Protein AF-0000000075253880 (afdb_homodimer)

Sequence (308 aa):
MSFLSSPSTNHMITNLTKRTNEFQSKIDNILNKISTESLPFQKKSFICCVNCFDTYNTDFETIGKCVNNCQKGTEHFVQVVQNEMQNLQNNLQSCQQSCFYKYSPNYAKSNASIDGPTIEKEMEGCVVKCFDKHEPMLPEISDRLHKTLKEEMKMSFLSSPSTNHMITNLTKRTNEFQSKIDNILNKISTESLPFQKKSFICCVNCFDTYNTDFETIGKCVNNCQKGTEHFVQVVQNEMQNLQNNLQSCQQSCFYKYSPNYAKSNASIDGPTIEKEMEGCVVKCFDKHEPMLPEISDRLHKTLKEEMK

Solvent-accessible surface area (backbone atoms only — not comparable to full-atom values): 16718 Å² total; per-residue (Å²): 127,79,83,64,80,78,73,82,73,82,85,70,57,66,65,45,54,49,52,51,49,52,53,48,48,53,52,49,52,48,50,51,52,52,49,49,69,41,45,64,53,51,40,51,28,32,51,46,33,40,50,27,50,73,72,48,75,71,41,54,69,60,29,51,53,46,33,50,61,35,42,45,52,60,52,49,50,51,49,51,54,51,50,53,51,50,49,52,49,50,54,49,48,53,47,40,48,53,34,46,64,69,43,41,68,54,44,68,60,16,73,76,42,96,50,37,69,58,51,51,51,51,37,43,52,46,42,48,48,43,53,63,68,50,50,72,50,50,62,54,51,48,51,52,52,52,50,51,53,55,62,61,68,107,127,79,82,64,80,76,73,81,73,81,85,68,57,67,67,45,53,50,50,51,49,52,54,49,50,53,52,49,50,47,51,50,51,53,49,48,70,39,45,63,52,51,40,50,28,33,51,48,34,38,48,27,50,72,71,48,75,70,41,55,67,59,29,50,54,46,32,50,62,34,42,45,52,60,53,50,50,52,48,51,54,51,49,54,51,49,51,53,48,50,53,48,48,53,48,41,47,53,34,45,63,69,42,40,70,53,42,70,60,17,72,74,42,96,50,35,69,58,51,52,50,52,38,44,53,46,42,47,49,41,51,63,69,50,49,70,49,50,63,54,50,50,49,51,52,52,50,51,52,55,63,60,67,106

pLDDT: mean 86.53, std 16.4, range [31.45, 97.88]

InterPro domains:
  IPR008560 Protein of unknown function DUF842, eukaryotic [PF05811] (20-147)
  IPR008560 Protein of unknown function DUF842, eukaryotic [PTHR21096] (18-151)

Nearest PDB structures (foldseek):
  5j0l-assembly1_B  TM=3.225E-01  e=2.812E+00  synthetic construct
  3ljb-assembly1_A  TM=2.107E-01  e=2.410E+00  Homo sapiens
  5j0l-assembly1_B  TM=3.228E-01  e=3.063E+00  synthetic construct
  3ljb-assembly1_A  TM=2.107E-01  e=2.492E+00  Homo sapiens

Foldseek 3Di:
DQLDPDDPDPVDDPVLVVLSVVLVVLLVVLVVVLVVVLVVVVVQLVVQLVVLCVVPVPDVVSSVVSNCVSCVLVVVLVVLLVVLVVVLSVQLVVQLVVLCVVLVVVCVVCVVPPCNVVSSVSSSVSSSVSSVVCSVCSVVSSVVSVVSSVVSSD/DQLDPDDPDPVADPVLVVLSVVLVVLLVVLVVVLVVVLVVVVVQLVVQLVVLCVVPVPDPVSSVVSNCVSCVLVVVLVVLLVVLVVVLSVQLVVQLVVLCVVLVVVCVVCVVPPCNVVSSVSSSVSSSVSSVVCSVCSVVSSVVSVVSSVVSSD

Structure (mmCIF, N/CA/C/O backbone):
data_AF-0000000075253880-model_v1
#
loop_
_entity.id
_entity.type
_entity.pdbx_description
1 polymer 'Uncharacterized protein'
#
loop_
_atom_site.group_PDB
_atom_site.id
_atom_site.type_symbol
_atom_site.label_atom_id
_atom_site.label_alt_id
_atom_site.label_comp_id
_atom_site.label_asym_id
_atom_site.label_entity_id
_atom_site.label_seq_id
_atom_site.pdbx_PDB_ins_code
_atom_site.Cartn_x
_atom_site.Cartn_y
_atom_site.Cartn_z
_atom_site.occupancy
_atom_site.B_iso_or_equiv
_atom_site.auth_seq_id
_atom_site.auth_comp_id
_atom_site.auth_asym_id
_atom_site.auth_atom_id
_atom_site.pdbx_PDB_model_num
ATOM 1 N N . MET A 1 1 ? -3.092 -18.891 -2.119 1 32.22 1 MET A N 1
ATOM 2 C CA . MET A 1 1 ? -4.527 -18.625 -2.125 1 32.22 1 MET A CA 1
ATOM 3 C C . MET A 1 1 ? -5.305 -19.844 -2.625 1 32.22 1 MET A C 1
ATOM 5 O O . MET A 1 1 ? -4.984 -20.406 -3.676 1 32.22 1 MET A O 1
ATOM 9 N N . SER A 1 2 ? -5.727 -20.453 -1.675 1 44.62 2 SER A N 1
ATOM 10 C CA . SER A 1 2 ? -6.465 -21.672 -2.012 1 44.62 2 SER A CA 1
ATOM 11 C C . SER A 1 2 ? -7.652 -21.359 -2.918 1 44.62 2 SER A C 1
ATOM 13 O O . SER A 1 2 ? -8.422 -20.438 -2.643 1 44.62 2 SER A O 1
ATOM 15 N N . PHE A 1 3 ? -7.504 -21.781 -4.207 1 44.66 3 PHE A N 1
ATOM 16 C CA . PHE A 1 3 ? -8.531 -21.609 -5.219 1 44.66 3 PHE A CA 1
ATOM 17 C C . PHE A 1 3 ? -9.812 -22.344 -4.832 1 44.66 3 PHE A C 1
ATOM 19 O O . PHE A 1 3 ? -10.828 -22.234 -5.52 1 44.66 3 PHE A O 1
ATOM 26 N N . LEU A 1 4 ? -9.719 -23.312 -4.023 1 50.22 4 LEU A N 1
ATOM 27 C CA . LEU A 1 4 ? -10.945 -24.047 -3.727 1 50.22 4 LEU A CA 1
ATOM 28 C C . LEU A 1 4 ? -11.672 -23.422 -2.539 1 50.22 4 LEU A C 1
ATOM 30 O O . LEU A 1 4 ? -11.055 -23.125 -1.514 1 50.22 4 LEU A O 1
ATOM 34 N N . SER A 1 5 ? -12.688 -22.656 -2.723 1 43.66 5 SER A N 1
ATOM 35 C CA . SER A 1 5 ? -13.594 -22.453 -1.597 1 43.66 5 SER A CA 1
ATOM 36 C C . SER A 1 5 ? -14.047 -23.797 -1.02 1 43.66 5 SER A C 1
ATOM 38 O O . SER A 1 5 ? -14.602 -24.625 -1.739 1 43.66 5 SER A O 1
ATOM 40 N N . SER A 1 6 ? -13.43 -24.25 0.106 1 40.47 6 SER A N 1
ATOM 41 C CA . SER A 1 6 ? -13.609 -25.594 0.639 1 40.47 6 SER A CA 1
ATOM 42 C C . SER A 1 6 ? -15.055 -25.844 1.061 1 40.47 6 SER A C 1
ATOM 44 O O . SER A 1 6 ? -15.539 -25.219 2.01 1 40.47 6 SER A O 1
ATOM 46 N N . PRO A 1 7 ? -16.09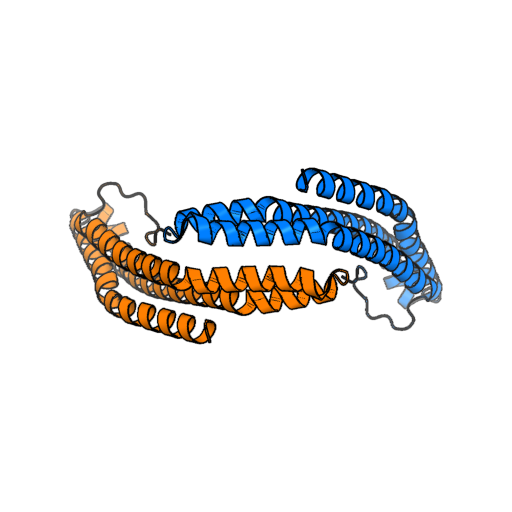4 -26.188 0.323 1 37.47 7 PRO A N 1
ATOM 47 C CA . PRO A 1 7 ? -17.281 -26.734 0.997 1 37.47 7 PRO A CA 1
ATOM 48 C C . PRO A 1 7 ? -16.938 -27.875 1.961 1 37.47 7 PRO A C 1
ATOM 50 O O . PRO A 1 7 ? -15.875 -28.484 1.84 1 37.47 7 PRO A O 1
ATOM 53 N N . SER A 1 8 ? -17.75 -28.078 3.201 1 37.19 8 SER A N 1
ATOM 54 C CA . SER A 1 8 ? -17.688 -28.969 4.352 1 37.19 8 SER A CA 1
ATOM 55 C C . SER A 1 8 ? -17.547 -30.422 3.916 1 37.19 8 SER A C 1
ATOM 57 O O . SER A 1 8 ? -17.594 -31.328 4.746 1 37.19 8 SER A O 1
ATOM 59 N N . THR A 1 9 ? -18.203 -30.938 2.824 1 41.66 9 THR A N 1
ATOM 60 C CA . THR A 1 9 ? -18.453 -32.375 2.828 1 41.66 9 THR A CA 1
ATOM 61 C C . THR A 1 9 ? -17.141 -33.156 2.895 1 41.66 9 THR A C 1
ATOM 63 O O . THR A 1 9 ? -16.203 -32.844 2.156 1 41.66 9 THR A O 1
ATOM 66 N N . ASN A 1 10 ? -16.812 -33.938 4.059 1 41.25 10 ASN A N 1
ATOM 67 C CA . ASN A 1 10 ? -15.812 -34.844 4.59 1 41.25 10 ASN A CA 1
ATOM 68 C C . ASN A 1 10 ? -15.227 -35.75 3.498 1 41.25 10 ASN A C 1
ATOM 70 O O . ASN A 1 10 ? -14.055 -36.094 3.547 1 41.25 10 ASN A O 1
ATOM 74 N N . HIS A 1 11 ? -16.172 -36.625 2.83 1 43.91 11 HIS A N 1
ATOM 75 C CA . HIS A 1 11 ? -15.656 -37.688 1.983 1 43.91 11 HIS A CA 1
ATOM 76 C C . HIS A 1 11 ? -14.898 -37.125 0.785 1 43.91 11 HIS A C 1
ATOM 78 O O . HIS A 1 11 ? -14.938 -37.719 -0.304 1 43.91 11 HIS A O 1
ATOM 84 N N . MET A 1 12 ? -14.641 -35.906 0.498 1 47.19 12 MET A N 1
ATOM 85 C CA . MET A 1 12 ? -14.211 -35.281 -0.744 1 47.19 12 MET A CA 1
ATOM 86 C C . MET A 1 12 ? -13.008 -36 -1.336 1 47.19 12 MET A C 1
ATOM 88 O O . MET A 1 12 ? -12.117 -36.438 -0.604 1 47.19 12 MET A O 1
ATOM 92 N N . ILE A 1 13 ? -13.07 -36.344 -2.791 1 56.12 13 ILE A N 1
ATOM 93 C CA . ILE A 1 13 ? -12.602 -37.156 -3.895 1 56.12 13 ILE A CA 1
ATOM 94 C C . ILE A 1 13 ? -11.125 -36.875 -4.164 1 56.12 13 ILE A C 1
ATOM 96 O O . ILE A 1 13 ? -10.727 -35.719 -4.348 1 56.12 13 ILE A O 1
ATOM 100 N N . THR A 1 14 ? -10.203 -37.906 -3.797 1 69.62 14 THR A N 1
ATOM 101 C CA . THR A 1 14 ? -8.766 -38.031 -3.971 1 69.62 14 THR A CA 1
ATOM 102 C C . THR A 1 14 ? -8.32 -37.5 -5.324 1 69.62 14 THR A C 1
ATOM 104 O O . THR A 1 14 ? -7.332 -36.75 -5.41 1 69.62 14 THR A O 1
ATOM 107 N N . ASN A 1 15 ? -9.195 -37.812 -6.34 1 80.25 15 ASN A N 1
ATOM 108 C CA . ASN A 1 15 ? -8.773 -37.375 -7.672 1 80.25 15 ASN A CA 1
ATOM 109 C C . ASN A 1 15 ? -8.828 -35.844 -7.812 1 80.25 15 ASN A C 1
ATOM 111 O O . ASN A 1 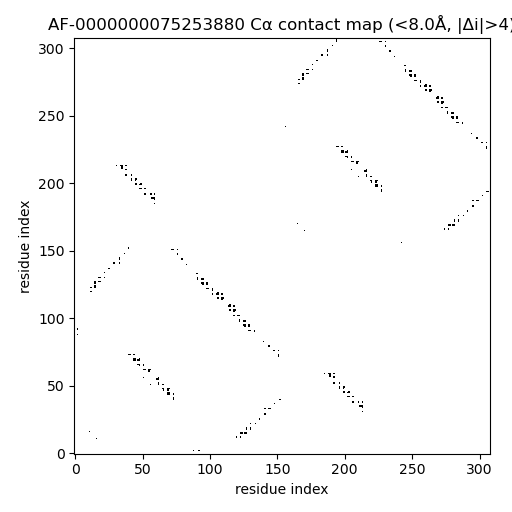15 ? -7.93 -35.25 -8.406 1 80.25 15 ASN A O 1
ATOM 115 N N . LEU A 1 16 ? -9.898 -35.281 -7.219 1 86.75 16 LEU A N 1
ATOM 116 C CA . LEU A 1 16 ? -10.047 -33.812 -7.285 1 86.75 16 LEU A CA 1
ATOM 117 C C . LEU A 1 16 ? -8.953 -33.125 -6.484 1 86.75 16 LEU A C 1
ATOM 119 O O . LEU A 1 16 ? -8.344 -32.156 -6.965 1 86.75 16 LEU A O 1
ATOM 123 N N . THR A 1 17 ? -8.703 -33.656 -5.328 1 88.38 17 THR A N 1
ATOM 124 C CA . THR A 1 17 ? -7.668 -33.062 -4.473 1 88.38 17 THR A CA 1
ATOM 125 C C . THR A 1 17 ? -6.301 -33.156 -5.141 1 88.38 17 THR A C 1
ATOM 127 O O . THR A 1 17 ? -5.52 -32.219 -5.109 1 88.38 17 THR A O 1
ATOM 130 N N . LYS A 1 18 ? -6.121 -34.344 -5.727 1 90.94 18 LYS A N 1
ATOM 131 C CA . LYS A 1 18 ? -4.852 -34.531 -6.414 1 90.94 18 LYS A CA 1
ATOM 132 C C . LYS A 1 18 ? -4.695 -33.562 -7.582 1 90.94 18 LYS A C 1
ATOM 134 O O . LYS A 1 18 ? -3.641 -32.938 -7.742 1 90.94 18 LYS A O 1
ATOM 139 N N . ARG A 1 19 ? -5.73 -33.406 -8.406 1 91.81 19 ARG A N 1
ATOM 140 C CA . ARG A 1 19 ? -5.668 -32.531 -9.578 1 91.81 19 ARG A CA 1
ATOM 141 C C . ARG A 1 19 ? -5.535 -31.062 -9.164 1 91.81 19 ARG A C 1
ATOM 143 O O . ARG A 1 19 ? -4.797 -30.297 -9.789 1 91.81 19 ARG A O 1
ATOM 150 N N . THR A 1 20 ? -6.211 -30.688 -8.117 1 92.06 20 THR A N 1
ATOM 151 C CA . THR A 1 20 ? -6.125 -29.328 -7.586 1 92.06 20 THR A CA 1
ATOM 152 C C . THR A 1 20 ? -4.703 -29.031 -7.117 1 92.06 20 THR A C 1
ATOM 154 O O . THR A 1 20 ? -4.164 -27.953 -7.41 1 92.06 20 THR A O 1
ATOM 157 N N . ASN A 1 21 ? -4.137 -29.969 -6.445 1 94 21 ASN A N 1
ATOM 158 C CA . ASN A 1 21 ? -2.781 -29.781 -5.934 1 94 21 ASN A CA 1
ATOM 159 C C . ASN A 1 21 ? -1.763 -29.688 -7.066 1 94 21 ASN A C 1
ATOM 161 O O . ASN A 1 21 ? -0.821 -28.891 -6.996 1 94 21 ASN A O 1
ATOM 165 N N . GLU A 1 22 ? -1.991 -30.5 -8.125 1 94.56 22 GLU A N 1
ATOM 166 C CA . GLU A 1 22 ? -1.104 -30.453 -9.281 1 94.56 22 GLU A CA 1
ATOM 167 C C . GLU A 1 22 ? -1.18 -29.094 -9.977 1 94.56 22 GLU A C 1
ATOM 169 O O . GLU A 1 22 ? -0.153 -28.531 -10.359 1 94.56 22 GLU A O 1
ATOM 174 N N . PHE A 1 23 ? -2.309 -28.641 -10.141 1 96 23 PHE A N 1
ATOM 175 C CA . PHE A 1 23 ? -2.518 -27.328 -10.758 1 96 23 PHE A CA 1
ATOM 176 C C . PHE A 1 23 ? -1.887 -26.219 -9.922 1 96 23 PHE A C 1
ATOM 178 O O . PHE A 1 23 ? -1.157 -25.375 -10.453 1 96 23 PHE A O 1
ATOM 185 N N . GLN A 1 24 ? -2.131 -26.312 -8.648 1 94.75 24 GLN A N 1
ATOM 186 C CA . GLN A 1 24 ? -1.59 -25.312 -7.727 1 94.75 24 GLN A CA 1
ATOM 187 C C . GLN A 1 24 ? -0.064 -25.344 -7.723 1 94.75 24 GLN A C 1
ATOM 189 O O . GLN A 1 24 ? 0.579 -24.297 -7.637 1 94.75 24 GLN A O 1
ATOM 194 N N . SER A 1 25 ? 0.459 -26.516 -7.766 1 96.5 25 SER A N 1
ATOM 195 C CA . SER A 1 25 ? 1.912 -26.656 -7.766 1 96.5 25 SER A CA 1
ATOM 196 C C . SER A 1 25 ? 2.529 -26 -9 1 96.5 25 SER A C 1
ATOM 198 O O . SER A 1 25 ? 3.588 -25.391 -8.914 1 96.5 25 SER A O 1
ATOM 200 N N . LYS A 1 26 ? 1.877 -26.125 -10.109 1 97.25 26 LYS A N 1
ATOM 201 C CA . LYS A 1 26 ? 2.369 -25.5 -11.336 1 97.25 26 LYS A CA 1
ATOM 202 C C . LYS A 1 26 ? 2.348 -23.984 -11.227 1 97.25 26 LYS A C 1
ATOM 204 O O . LYS A 1 26 ? 3.293 -23.312 -11.641 1 97.25 26 LYS A O 1
ATOM 209 N N . ILE A 1 27 ? 1.289 -23.406 -10.656 1 96.88 27 ILE A N 1
ATOM 210 C CA . ILE A 1 27 ? 1.188 -21.969 -10.43 1 96.88 27 ILE A CA 1
ATOM 211 C C . ILE A 1 27 ? 2.309 -21.516 -9.5 1 96.88 27 ILE A C 1
ATOM 213 O O . ILE A 1 27 ? 2.979 -20.516 -9.773 1 96.88 27 ILE A O 1
ATOM 217 N N . ASP A 1 28 ? 2.469 -22.266 -8.43 1 94.94 28 ASP A N 1
ATOM 218 C CA . ASP A 1 28 ? 3.488 -21.922 -7.445 1 94.94 28 ASP A CA 1
ATOM 219 C C . ASP A 1 28 ? 4.879 -21.906 -8.07 1 94.94 28 ASP A C 1
ATOM 221 O O . ASP A 1 28 ? 5.707 -21.062 -7.75 1 94.94 28 ASP A O 1
ATOM 225 N N . ASN A 1 29 ? 5.098 -22.891 -8.906 1 95.75 29 ASN A N 1
ATOM 226 C CA . ASN A 1 29 ? 6.387 -22.953 -9.586 1 95.75 29 ASN A CA 1
ATOM 227 C C . ASN A 1 29 ? 6.613 -21.734 -10.477 1 95.75 29 ASN A C 1
ATOM 229 O O . ASN A 1 29 ? 7.715 -21.188 -10.508 1 95.75 29 ASN A O 1
ATOM 233 N N . ILE A 1 30 ? 5.594 -21.328 -11.172 1 96.12 30 ILE A N 1
ATOM 234 C CA . ILE A 1 30 ? 5.68 -20.141 -12.023 1 96.12 30 ILE A CA 1
ATOM 235 C C . ILE A 1 30 ? 5.977 -18.906 -11.172 1 96.12 30 ILE A C 1
ATOM 237 O O . ILE A 1 30 ? 6.887 -18.141 -11.477 1 96.12 30 ILE A O 1
ATOM 241 N N . LEU A 1 31 ? 5.27 -18.781 -10.125 1 94.81 31 LEU A N 1
ATOM 242 C CA . LEU A 1 31 ? 5.414 -17.609 -9.25 1 94.81 31 LEU A CA 1
ATOM 243 C C . LEU A 1 31 ? 6.785 -17.609 -8.578 1 94.81 31 LEU A C 1
ATOM 245 O O . LEU A 1 31 ? 7.406 -16.547 -8.445 1 94.81 31 LEU A O 1
ATOM 249 N N . ASN A 1 32 ? 7.223 -18.766 -8.164 1 93.5 32 ASN A N 1
ATOM 250 C CA . ASN A 1 32 ? 8.539 -18.875 -7.547 1 93.5 32 ASN A CA 1
ATOM 251 C C . ASN A 1 32 ? 9.648 -18.5 -8.523 1 93.5 32 ASN A C 1
ATOM 253 O O . ASN A 1 32 ? 10.578 -17.766 -8.172 1 93.5 32 ASN A O 1
ATOM 257 N N . LYS A 1 33 ? 9.586 -19 -9.688 1 94.56 33 LYS A N 1
ATOM 258 C CA . LYS A 1 33 ? 10.586 -18.688 -10.703 1 94.56 33 LYS A CA 1
ATOM 259 C C . LYS A 1 33 ? 10.602 -17.188 -11.031 1 94.56 33 LYS A C 1
ATOM 261 O O . LYS A 1 33 ? 11.664 -16.562 -11.016 1 94.56 33 LYS A O 1
ATOM 266 N N . ILE A 1 34 ? 9.438 -16.641 -11.266 1 94.81 34 ILE A N 1
ATOM 267 C CA . ILE A 1 34 ? 9.352 -15.234 -11.648 1 94.81 34 ILE A CA 1
ATOM 268 C C . ILE A 1 34 ? 9.805 -14.352 -10.492 1 94.81 34 ILE A C 1
ATOM 270 O O . ILE A 1 34 ? 10.477 -13.336 -10.695 1 94.81 34 ILE A O 1
ATOM 274 N N . SER A 1 35 ? 9.398 -14.68 -9.312 1 93.25 35 SER A N 1
ATOM 275 C CA . SER A 1 35 ? 9.797 -13.922 -8.133 1 93.25 35 SER A CA 1
ATOM 276 C C . SER A 1 35 ? 11.312 -13.93 -7.961 1 93.25 35 SER A C 1
ATOM 278 O O . SER A 1 35 ? 11.914 -12.891 -7.668 1 93.25 35 SER A O 1
ATOM 280 N N . THR A 1 36 ? 11.945 -15.07 -8.172 1 92.69 36 THR A N 1
ATOM 281 C CA . THR A 1 36 ? 13.391 -15.203 -8.062 1 92.69 36 THR A CA 1
ATOM 282 C C . THR A 1 36 ? 14.094 -14.367 -9.133 1 92.69 36 THR A C 1
ATOM 284 O O . THR A 1 36 ? 15.055 -13.656 -8.844 1 92.69 36 THR A O 1
ATOM 287 N N . GLU A 1 37 ? 13.555 -14.406 -10.281 1 93.06 37 GLU A N 1
ATOM 288 C CA . GLU A 1 37 ? 14.156 -13.672 -11.391 1 93.06 37 GLU A CA 1
ATOM 289 C C . GLU A 1 37 ? 13.977 -12.172 -11.219 1 93.06 37 GLU A C 1
ATOM 291 O O . GLU A 1 37 ? 14.711 -11.383 -11.82 1 93.06 37 GLU A O 1
ATOM 296 N N . SER A 1 38 ? 12.977 -11.773 -10.422 1 94.44 38 SER A N 1
ATOM 297 C CA . SER A 1 38 ? 12.68 -10.352 -10.242 1 94.44 38 SER A CA 1
ATOM 298 C C . SER A 1 38 ? 13.547 -9.75 -9.141 1 94.44 38 SER A C 1
ATOM 300 O O . SER A 1 38 ? 13.555 -8.531 -8.953 1 94.44 38 SER A O 1
ATOM 302 N N . LEU A 1 39 ? 14.312 -10.539 -8.391 1 93.75 39 LEU A N 1
ATOM 303 C CA . LEU A 1 39 ? 15.031 -10.094 -7.203 1 93.75 39 LEU A CA 1
ATOM 304 C C . LEU A 1 39 ? 16.047 -9.008 -7.555 1 93.75 39 LEU A C 1
ATOM 306 O O . LEU A 1 39 ? 16.109 -7.977 -6.891 1 93.75 39 LEU A O 1
ATOM 310 N N . PRO A 1 40 ? 16.812 -9.203 -8.656 1 92.31 40 PRO A N 1
ATOM 311 C CA . PRO A 1 40 ? 17.766 -8.156 -9.008 1 92.31 40 PRO A CA 1
ATOM 312 C C . PRO A 1 40 ? 17.094 -6.824 -9.328 1 92.31 40 PRO A C 1
ATOM 314 O O . PRO A 1 40 ? 17.625 -5.762 -8.992 1 92.31 40 PRO A O 1
ATOM 317 N N . PHE A 1 41 ? 16.031 -6.902 -10 1 94.94 41 PHE A N 1
ATOM 318 C CA . PHE A 1 41 ? 15.258 -5.711 -10.336 1 94.94 41 PHE A CA 1
ATOM 319 C C . PHE A 1 41 ? 14.758 -5.016 -9.07 1 94.94 41 PHE A C 1
ATOM 321 O O . PHE A 1 41 ? 14.836 -3.789 -8.961 1 94.94 41 PHE A O 1
ATOM 328 N N . GLN A 1 42 ? 14.227 -5.734 -8.109 1 94.94 42 GLN A N 1
ATOM 329 C CA . GLN A 1 42 ? 13.75 -5.195 -6.836 1 94.94 42 GLN A CA 1
ATOM 330 C C . GLN A 1 42 ? 14.891 -4.551 -6.051 1 94.94 42 GLN A C 1
ATOM 332 O O . GLN A 1 42 ? 14.734 -3.453 -5.512 1 94.94 42 GLN A O 1
ATOM 337 N N . LYS A 1 43 ? 16.031 -5.25 -6.027 1 95.25 43 LYS A N 1
ATOM 338 C CA . LYS A 1 43 ? 17.203 -4.695 -5.352 1 95.25 43 LYS A CA 1
ATOM 339 C C . LYS A 1 43 ? 17.609 -3.361 -5.965 1 95.25 43 LYS A C 1
ATOM 341 O O . LYS A 1 43 ? 17.875 -2.396 -5.246 1 95.25 43 LYS A O 1
ATOM 346 N N . LYS A 1 44 ? 17.719 -3.312 -7.246 1 96.94 44 LYS A N 1
ATOM 347 C CA . LYS A 1 44 ? 18.062 -2.086 -7.957 1 96.94 44 LYS A CA 1
ATOM 348 C C . LYS A 1 44 ? 17.109 -0.952 -7.598 1 96.94 44 LYS A C 1
ATOM 350 O O . LYS A 1 44 ? 17.531 0.201 -7.461 1 96.94 44 LYS A O 1
ATOM 355 N N . SER A 1 45 ? 15.836 -1.285 -7.5 1 97.44 45 SER A N 1
ATOM 356 C CA . SER A 1 45 ? 14.836 -0.285 -7.141 1 97.44 45 SER A CA 1
ATOM 357 C C . SER A 1 45 ? 15.102 0.29 -5.754 1 97.44 45 SER A C 1
ATOM 359 O O . SER A 1 45 ? 15 1.501 -5.547 1 97.44 45 SER A O 1
ATOM 361 N N . PHE A 1 46 ? 15.469 -0.521 -4.781 1 97.44 46 PHE A N 1
ATOM 362 C CA . PHE A 1 46 ? 15.766 -0.053 -3.434 1 97.44 46 PHE A CA 1
ATOM 363 C C . PHE A 1 46 ? 17.031 0.787 -3.414 1 97.44 46 PHE A C 1
ATOM 365 O O . PHE A 1 46 ? 17.125 1.778 -2.686 1 97.44 46 PHE A O 1
ATOM 372 N N . ILE A 1 47 ? 18.094 0.403 -4.195 1 97.88 47 ILE A N 1
ATOM 373 C CA . ILE A 1 47 ? 19.312 1.197 -4.324 1 97.88 47 ILE A CA 1
ATOM 374 C C . ILE A 1 47 ? 18.969 2.576 -4.887 1 97.88 47 ILE A C 1
ATOM 376 O O . ILE A 1 47 ? 19.484 3.592 -4.41 1 97.88 47 ILE A O 1
ATOM 380 N N . CYS A 1 48 ? 18.172 2.559 -5.867 1 97.44 48 CYS A N 1
ATOM 381 C CA . CYS A 1 48 ? 17.703 3.811 -6.441 1 97.44 48 CYS A CA 1
ATOM 382 C C . CYS A 1 48 ? 17.047 4.688 -5.379 1 97.44 48 CYS A C 1
ATOM 384 O O . CYS A 1 48 ? 17.281 5.895 -5.332 1 97.44 48 CYS A O 1
ATOM 386 N N . CYS A 1 49 ? 16.188 4.113 -4.484 1 97.5 49 CYS A N 1
ATOM 387 C CA . CYS A 1 49 ? 15.523 4.852 -3.414 1 97.5 49 CYS A CA 1
ATOM 388 C C . CYS A 1 49 ? 16.547 5.469 -2.467 1 97.5 49 CYS A C 1
ATOM 390 O O . CYS A 1 49 ? 16.422 6.641 -2.096 1 97.5 49 CYS A O 1
ATOM 392 N N . VAL A 1 50 ? 17.578 4.746 -2.123 1 96.56 50 VAL A N 1
ATOM 393 C CA . VAL A 1 50 ? 18.641 5.262 -1.259 1 96.56 50 VAL A CA 1
ATOM 394 C C . VAL A 1 50 ? 19.297 6.477 -1.91 1 96.56 50 VAL A C 1
ATOM 396 O O . VAL A 1 50 ? 19.547 7.484 -1.247 1 96.56 50 VAL A O 1
ATOM 399 N N . ASN A 1 51 ? 19.5 6.422 -3.189 1 96.88 51 ASN A N 1
ATOM 400 C CA . ASN A 1 51 ? 20.156 7.504 -3.914 1 96.88 51 ASN A CA 1
ATOM 401 C C . ASN A 1 51 ? 19.328 8.781 -3.896 1 96.88 51 ASN A C 1
ATOM 403 O O . ASN A 1 51 ? 19.875 9.883 -3.971 1 96.88 51 ASN A O 1
ATOM 407 N N . CYS A 1 52 ? 18 8.648 -3.775 1 96.12 52 CYS A N 1
ATOM 408 C CA . CYS A 1 52 ? 17.125 9.812 -3.697 1 96.12 52 CYS A CA 1
ATOM 409 C C . CYS A 1 52 ? 17.438 10.641 -2.451 1 96.12 52 CYS A C 1
ATOM 411 O O . CYS A 1 52 ? 17.375 11.867 -2.488 1 96.12 52 CYS A O 1
ATOM 413 N N . PHE A 1 53 ? 17.766 9.984 -1.39 1 94.56 53 PHE A N 1
ATOM 414 C CA . PHE A 1 53 ? 18.031 10.672 -0.13 1 94.56 53 PHE A CA 1
ATOM 415 C C . PHE A 1 53 ? 19.406 11.32 -0.155 1 94.56 53 PHE A C 1
ATOM 417 O O . PHE A 1 53 ? 19.609 12.375 0.45 1 94.56 53 PHE A O 1
ATOM 424 N N . ASP A 1 54 ? 20.312 10.711 -0.861 1 91.69 54 ASP A N 1
ATOM 425 C CA . ASP A 1 54 ? 21.656 11.258 -0.977 1 91.69 54 ASP A CA 1
ATOM 426 C C . ASP A 1 54 ? 21.688 12.469 -1.901 1 91.69 54 ASP A C 1
ATOM 428 O O . ASP A 1 54 ? 22.484 13.398 -1.703 1 91.69 54 ASP A O 1
ATOM 432 N N . THR A 1 55 ? 20.781 12.523 -2.779 1 89.06 55 THR A N 1
ATOM 433 C CA . THR A 1 55 ? 20.766 13.562 -3.805 1 89.06 55 THR A CA 1
ATOM 434 C C . THR A 1 55 ? 20.016 14.797 -3.312 1 89.06 55 THR A C 1
ATOM 436 O O . THR A 1 55 ? 20.484 15.922 -3.494 1 89.06 55 THR A O 1
ATOM 439 N N . TYR A 1 56 ? 18.812 14.648 -2.623 1 86.75 56 TYR A N 1
ATOM 440 C CA . TYR A 1 56 ? 17.922 15.781 -2.363 1 86.75 56 TYR A CA 1
ATOM 441 C C . TYR A 1 56 ? 17.922 16.141 -0.883 1 86.75 56 TYR A C 1
ATOM 443 O O . TYR A 1 56 ? 17.453 17.219 -0.501 1 86.75 56 TYR A O 1
ATOM 451 N N . ASN A 1 57 ? 18.594 15.484 -0.003 1 74.56 57 ASN A N 1
ATOM 452 C CA . ASN A 1 57 ? 18.922 15.602 1.412 1 74.56 57 ASN A CA 1
ATOM 453 C C . ASN A 1 57 ? 17.781 16.219 2.209 1 74.56 57 ASN A C 1
ATOM 455 O O . ASN A 1 57 ? 17.484 15.773 3.322 1 74.56 57 ASN A O 1
ATOM 459 N N . THR A 1 58 ? 17.188 17.422 1.665 1 74.69 58 THR A N 1
ATOM 460 C CA . THR A 1 58 ? 16.297 18.047 2.627 1 74.69 58 THR A CA 1
ATOM 461 C C . THR A 1 58 ? 14.953 18.375 1.983 1 74.69 58 THR A C 1
ATOM 463 O O . THR A 1 58 ? 14.039 18.875 2.652 1 74.69 58 THR A O 1
ATOM 466 N N . ASP A 1 59 ? 14.688 17.984 0.911 1 85.44 59 ASP A N 1
ATOM 467 C CA . ASP A 1 59 ? 13.406 18.281 0.273 1 85.44 59 ASP A CA 1
ATOM 468 C C . ASP A 1 59 ? 12.516 17.031 0.249 1 85.44 59 ASP A C 1
ATOM 470 O O . ASP A 1 59 ? 12.531 16.266 -0.719 1 85.44 59 ASP A O 1
ATOM 474 N N . PHE A 1 60 ? 11.703 16.938 1.309 1 86.31 60 PHE A N 1
ATOM 475 C CA . PHE A 1 60 ? 10.938 15.719 1.501 1 86.31 60 PHE A CA 1
ATOM 476 C C . PHE A 1 60 ? 10.023 15.461 0.311 1 86.31 60 PHE A C 1
ATOM 478 O O . PHE A 1 60 ? 9.836 14.312 -0.099 1 86.31 60 PHE A O 1
ATOM 485 N N . GLU A 1 61 ? 9.477 16.578 -0.312 1 88.31 61 GLU A N 1
ATOM 486 C CA . GLU A 1 61 ? 8.578 16.406 -1.449 1 88.31 61 GLU A CA 1
ATOM 487 C C . GLU A 1 61 ? 9.32 15.859 -2.666 1 88.31 61 GLU A C 1
ATOM 489 O O . GLU A 1 61 ? 8.859 14.922 -3.322 1 88.31 61 GLU A O 1
ATOM 494 N N . THR A 1 62 ? 10.477 16.406 -2.867 1 92.88 62 THR A N 1
ATOM 495 C CA . THR A 1 62 ? 11.289 15.969 -3.994 1 92.88 62 THR A CA 1
ATOM 496 C C . THR A 1 62 ? 11.773 14.539 -3.781 1 92.88 62 THR A C 1
ATOM 498 O O . THR A 1 62 ? 11.773 13.727 -4.715 1 92.88 62 THR A O 1
ATOM 501 N N . ILE A 1 63 ? 12.172 14.195 -2.582 1 94.62 63 ILE A N 1
ATOM 502 C CA . ILE A 1 63 ? 12.602 12.844 -2.25 1 94.62 63 ILE A CA 1
ATOM 503 C C . ILE A 1 63 ? 11.445 11.867 -2.443 1 94.62 63 ILE A C 1
ATOM 505 O O . ILE A 1 63 ? 11.617 10.797 -3.029 1 94.62 63 ILE A O 1
ATOM 509 N N . GLY A 1 64 ? 10.242 12.234 -1.994 1 93.44 64 GLY A N 1
ATOM 510 C CA . GLY A 1 64 ? 9.062 11.414 -2.193 1 93.44 64 GLY A CA 1
ATOM 511 C C . GLY A 1 64 ? 8.789 11.094 -3.652 1 93.44 64 GLY A C 1
ATOM 512 O O . GLY A 1 64 ? 8.484 9.953 -4 1 93.44 64 GLY A O 1
ATOM 513 N N . LYS A 1 65 ? 8.883 12.148 -4.484 1 95 65 LYS A N 1
ATOM 514 C CA . LYS A 1 65 ? 8.68 11.961 -5.918 1 95 65 LYS A CA 1
ATOM 515 C C . LYS A 1 65 ? 9.75 11.039 -6.508 1 95 65 LYS A C 1
ATOM 517 O O . LYS A 1 65 ? 9.445 10.172 -7.328 1 95 65 LYS A O 1
ATOM 522 N N . CYS A 1 66 ? 11.008 11.25 -6.148 1 96.62 66 CYS A N 1
ATOM 523 C CA . CYS A 1 66 ? 12.117 10.422 -6.594 1 96.62 66 CYS A CA 1
ATOM 524 C C . CYS A 1 66 ? 11.922 8.969 -6.184 1 96.62 66 CYS A C 1
ATOM 526 O O . CYS A 1 66 ? 12.078 8.062 -7 1 96.62 66 CYS A O 1
ATOM 528 N N . VAL A 1 67 ? 11.555 8.68 -4.926 1 96.75 67 VAL A N 1
ATOM 529 C CA . VAL A 1 67 ? 11.32 7.34 -4.406 1 96.75 67 VAL A CA 1
ATOM 530 C C . VAL A 1 67 ? 10.172 6.688 -5.172 1 96.75 67 VAL A C 1
ATOM 532 O O . VAL A 1 67 ? 10.258 5.516 -5.547 1 96.75 67 VAL A O 1
ATOM 535 N N . ASN A 1 68 ? 9.086 7.434 -5.363 1 96.5 68 ASN A N 1
ATOM 536 C CA . ASN A 1 68 ? 7.961 6.91 -6.125 1 96.5 68 ASN A CA 1
ATOM 537 C C . ASN A 1 68 ? 8.375 6.496 -7.535 1 96.5 68 ASN A C 1
ATOM 539 O O . ASN A 1 68 ? 7.914 5.477 -8.047 1 96.5 68 ASN A O 1
ATOM 543 N N . ASN A 1 69 ? 9.219 7.305 -8.156 1 96.69 69 ASN A N 1
ATOM 544 C CA . ASN A 1 69 ? 9.719 6.969 -9.492 1 96.69 69 ASN A CA 1
ATOM 545 C C . ASN A 1 69 ? 10.555 5.691 -9.469 1 96.69 69 ASN A C 1
ATOM 547 O O . ASN A 1 69 ? 10.477 4.879 -10.391 1 96.69 69 ASN A O 1
ATOM 551 N N . CYS A 1 70 ? 11.305 5.496 -8.414 1 97.25 70 CYS A N 1
ATOM 552 C CA . CYS A 1 70 ? 12.148 4.309 -8.273 1 97.25 70 CYS A CA 1
ATOM 553 C C . CYS A 1 70 ? 11.297 3.059 -8.086 1 97.25 70 CYS A C 1
ATOM 555 O O . CYS A 1 70 ? 11.656 1.981 -8.562 1 97.25 70 CYS A O 1
ATOM 557 N N . GLN A 1 71 ? 10.188 3.232 -7.426 1 97 71 GLN A N 1
ATOM 558 C CA . GLN A 1 71 ? 9.391 2.066 -7.07 1 97 71 GLN A CA 1
ATOM 559 C C . GLN A 1 71 ? 8.297 1.815 -8.102 1 97 71 GLN A C 1
ATOM 561 O O . GLN A 1 71 ? 7.637 0.773 -8.07 1 97 71 GLN A O 1
ATOM 566 N N . LYS A 1 72 ? 8.164 2.688 -9.102 1 97.06 72 LYS A N 1
ATOM 567 C CA . LYS A 1 72 ? 7.059 2.627 -10.055 1 97.06 72 LYS A CA 1
ATOM 568 C C . LYS A 1 72 ? 7.07 1.308 -10.828 1 97.06 72 LYS A C 1
ATOM 570 O O . LYS A 1 72 ? 6.039 0.648 -10.953 1 97.06 72 LYS A O 1
ATOM 575 N N . GLY A 1 73 ? 8.172 0.862 -11.289 1 96.06 73 GLY A N 1
ATOM 576 C CA . GLY A 1 73 ? 8.273 -0.368 -12.062 1 96.06 73 GLY A CA 1
ATOM 577 C C . GLY A 1 73 ? 7.965 -1.609 -11.242 1 96.06 73 GLY A C 1
ATOM 578 O O . GLY A 1 73 ? 7.258 -2.504 -11.711 1 96.06 73 GLY A O 1
ATOM 579 N N . THR A 1 74 ? 8.547 -1.709 -10.07 1 96.25 74 THR A N 1
ATOM 580 C CA . THR A 1 74 ? 8.312 -2.869 -9.211 1 96.25 74 THR A CA 1
ATOM 581 C C . THR A 1 74 ? 6.848 -2.959 -8.805 1 96.25 74 THR A C 1
ATOM 583 O O . THR A 1 74 ? 6.273 -4.047 -8.773 1 96.25 74 THR A O 1
ATOM 586 N N . GLU A 1 75 ? 6.266 -1.777 -8.484 1 96 75 GLU A N 1
ATOM 587 C CA . GLU A 1 75 ? 4.848 -1.76 -8.133 1 96 75 GLU A CA 1
ATOM 588 C C . GLU A 1 75 ? 3.982 -2.188 -9.32 1 96 75 GLU A C 1
ATOM 590 O O . GLU A 1 75 ? 3.023 -2.945 -9.148 1 96 75 GLU A O 1
ATOM 595 N N . HIS A 1 76 ? 4.32 -1.703 -10.461 1 96.81 76 HIS A N 1
ATOM 596 C CA . HIS A 1 76 ? 3.588 -2.102 -11.656 1 96.81 76 HIS A CA 1
ATOM 597 C C . HIS A 1 76 ? 3.686 -3.605 -11.891 1 96.81 76 HIS A C 1
ATOM 599 O O . HIS A 1 76 ? 2.688 -4.254 -12.211 1 96.81 76 HIS A O 1
ATOM 605 N N . PHE A 1 77 ? 4.879 -4.18 -11.75 1 97.31 77 PHE A N 1
ATOM 606 C CA . PHE A 1 77 ? 5.09 -5.609 -11.945 1 97.31 77 PHE A CA 1
ATOM 607 C C . PHE A 1 77 ? 4.234 -6.418 -10.977 1 97.31 77 PHE A C 1
ATOM 609 O O . PHE A 1 77 ? 3.605 -7.402 -11.367 1 97.31 77 PHE A O 1
ATOM 616 N N . VAL A 1 78 ? 4.191 -6.062 -9.781 1 94.88 78 VAL A N 1
ATOM 617 C CA . VAL A 1 78 ? 3.375 -6.734 -8.773 1 94.88 78 VAL A CA 1
ATOM 618 C C . VAL A 1 78 ? 1.904 -6.688 -9.188 1 94.88 78 VAL A C 1
ATOM 620 O O . VAL A 1 78 ? 1.189 -7.684 -9.07 1 94.88 78 VAL A O 1
ATOM 623 N N . GLN A 1 79 ? 1.523 -5.539 -9.672 1 97.06 79 GLN A N 1
ATOM 624 C CA . GLN A 1 79 ? 0.14 -5.387 -10.109 1 97.06 79 GLN A CA 1
ATOM 625 C C . GLN A 1 79 ? -0.17 -6.316 -11.281 1 97.06 79 GLN A C 1
ATOM 627 O O . GLN A 1 79 ? -1.239 -6.93 -11.328 1 97.06 79 GLN A O 1
ATOM 632 N N . VAL A 1 80 ? 0.729 -6.41 -12.164 1 97.5 80 VAL A N 1
ATOM 633 C CA . VAL A 1 80 ? 0.533 -7.281 -13.32 1 97.5 80 VAL A CA 1
ATOM 634 C C . VAL A 1 80 ? 0.396 -8.727 -12.859 1 97.5 80 VAL A C 1
ATOM 636 O O . VAL A 1 80 ? -0.489 -9.453 -13.32 1 97.5 80 VAL A O 1
ATOM 639 N N . VAL A 1 81 ? 1.29 -9.141 -11.977 1 97.56 81 VAL A N 1
ATOM 640 C CA . VAL A 1 81 ? 1.227 -10.5 -11.438 1 97.56 81 VAL A CA 1
ATOM 641 C C . VAL A 1 81 ? -0.135 -10.734 -10.789 1 97.56 81 VAL A C 1
ATOM 643 O O . VAL A 1 81 ? -0.784 -11.75 -11.047 1 97.56 81 VAL A O 1
ATOM 646 N N . GLN A 1 82 ? -0.55 -9.805 -9.961 1 96.62 82 GLN A N 1
ATOM 647 C CA . GLN A 1 82 ? -1.827 -9.914 -9.266 1 96.62 82 GLN A CA 1
ATOM 648 C C . GLN A 1 82 ? -2.986 -10.008 -10.258 1 96.62 82 GLN A C 1
ATOM 650 O O . GLN A 1 82 ? -3.9 -10.812 -10.07 1 96.62 82 GLN A O 1
ATOM 655 N N . ASN A 1 83 ? -2.92 -9.211 -11.242 1 97.44 83 ASN A N 1
ATOM 656 C CA . ASN A 1 83 ? -3.975 -9.211 -12.25 1 97.44 83 ASN A CA 1
ATOM 657 C C . ASN A 1 83 ? -4.027 -10.539 -13.008 1 97.44 83 ASN A C 1
ATOM 659 O O . ASN A 1 83 ? -5.109 -11.07 -13.266 1 97.44 83 ASN A O 1
ATOM 663 N N . GLU A 1 84 ? -2.896 -11.055 -13.352 1 97.44 84 GLU A N 1
ATOM 664 C CA . GLU A 1 84 ? -2.834 -12.344 -14.039 1 97.44 84 GLU A CA 1
ATOM 665 C C . GLU A 1 84 ? -3.439 -13.453 -13.188 1 97.44 84 GLU A C 1
ATOM 667 O O . GLU A 1 84 ? -4.215 -14.273 -13.688 1 97.44 84 GLU A O 1
ATOM 672 N N . MET A 1 85 ? -3.119 -13.43 -11.953 1 96.25 85 MET A N 1
ATOM 673 C CA . MET A 1 85 ? -3.637 -14.453 -11.047 1 96.25 85 MET A CA 1
ATOM 674 C C . MET A 1 85 ? -5.137 -14.281 -10.836 1 96.25 85 MET A C 1
ATOM 676 O O . MET A 1 85 ? -5.875 -15.273 -10.789 1 96.25 85 MET A O 1
ATOM 680 N N . GLN A 1 86 ? -5.5 -13.039 -10.68 1 96.62 86 GLN A N 1
ATOM 681 C CA . GLN A 1 86 ? -6.922 -12.766 -10.5 1 96.62 86 GLN A CA 1
ATOM 682 C C . GLN A 1 86 ? -7.73 -13.227 -11.711 1 96.62 86 GLN A C 1
ATOM 684 O O . GLN A 1 86 ? -8.805 -13.812 -11.57 1 96.62 86 GLN A O 1
ATOM 689 N N . ASN A 1 87 ? -7.242 -13.008 -12.859 1 96.75 87 ASN A N 1
ATOM 690 C CA . ASN A 1 87 ? -7.906 -13.43 -14.086 1 96.75 87 ASN A CA 1
ATOM 691 C C . ASN A 1 87 ? -8.008 -14.953 -14.172 1 96.75 87 ASN A C 1
ATOM 693 O O . ASN A 1 87 ? -9.055 -15.492 -14.531 1 96.75 87 ASN A O 1
ATOM 697 N N . LEU A 1 88 ? -6.836 -15.57 -13.914 1 96.88 88 LEU A N 1
ATOM 698 C CA . LEU A 1 88 ? -6.84 -17.031 -13.906 1 96.88 88 LEU A CA 1
ATOM 699 C C . LEU A 1 88 ? -7.855 -17.562 -12.898 1 96.88 88 LEU A C 1
ATOM 701 O O . LEU A 1 88 ? -8.617 -18.484 -13.211 1 96.88 88 LEU A O 1
ATOM 705 N N . GLN A 1 89 ? -7.848 -17.031 -11.781 1 94.75 89 GLN A N 1
ATOM 706 C CA . GLN A 1 89 ? -8.773 -17.438 -10.727 1 94.75 89 GLN A CA 1
ATOM 707 C C . GLN A 1 89 ? -10.227 -17.203 -11.156 1 94.75 89 GLN A C 1
ATOM 709 O O . GLN A 1 89 ? -11.086 -18.047 -10.914 1 94.75 89 GLN A O 1
ATOM 714 N N . ASN A 1 90 ? -10.508 -16.062 -11.719 1 95.44 90 ASN A N 1
ATOM 715 C CA . ASN A 1 90 ? -11.852 -15.773 -12.203 1 95.44 90 ASN A CA 1
ATOM 716 C C . ASN A 1 90 ? -12.305 -16.781 -13.25 1 95.44 90 ASN A C 1
ATOM 718 O O . ASN A 1 90 ? -13.453 -17.234 -13.219 1 95.44 90 ASN A O 1
ATOM 722 N N . ASN A 1 91 ? -11.445 -17.156 -14.172 1 95.31 91 ASN A N 1
ATOM 723 C CA . ASN A 1 91 ? -11.75 -18.156 -15.195 1 95.31 91 ASN A CA 1
ATOM 724 C C . ASN A 1 91 ? -12.055 -19.516 -14.578 1 95.31 91 ASN A C 1
ATOM 726 O O . ASN A 1 91 ? -13.023 -20.172 -14.961 1 95.31 91 ASN A O 1
ATOM 730 N N . LEU A 1 92 ? -11.219 -19.859 -13.625 1 94.62 92 LEU A N 1
ATOM 731 C CA . LEU A 1 92 ? -11.414 -21.125 -12.938 1 94.62 92 LEU A CA 1
ATOM 732 C C . LEU A 1 92 ? -12.703 -21.125 -12.133 1 94.62 92 LEU A C 1
ATOM 734 O O . LEU A 1 92 ? -13.469 -22.094 -12.164 1 94.62 92 LEU A O 1
ATOM 738 N N . GLN A 1 93 ? -12.953 -20.078 -11.469 1 93.44 93 GLN A N 1
ATOM 739 C CA . GLN A 1 93 ? -14.156 -19.953 -10.656 1 93.44 93 GLN A CA 1
ATOM 740 C C . GLN A 1 93 ? -15.414 -20.031 -11.516 1 93.44 93 GLN A C 1
ATOM 742 O O . GLN A 1 93 ? -16.375 -20.719 -11.164 1 93.44 93 GLN A O 1
ATOM 747 N N . SER A 1 94 ? -15.422 -19.344 -12.578 1 95.19 94 SER A N 1
ATOM 748 C CA . SER A 1 94 ? -16.562 -19.359 -13.5 1 95.19 94 SER A CA 1
ATOM 749 C C . SER A 1 94 ? -16.828 -20.766 -14.023 1 95.19 94 SER A C 1
ATOM 751 O O . SER A 1 94 ? -17.969 -21.203 -14.07 1 95.19 94 SER A O 1
ATOM 753 N N . CYS A 1 95 ? -15.781 -21.422 -14.422 1 95.44 95 CYS A N 1
ATOM 754 C CA . CYS A 1 95 ? -15.891 -22.797 -14.914 1 95.44 95 CYS A CA 1
ATOM 755 C C . CYS A 1 95 ? -16.453 -23.719 -13.836 1 95.44 95 CYS A C 1
ATOM 757 O O . CYS A 1 95 ? -17.359 -24.5 -14.102 1 95.44 95 CYS A O 1
ATOM 759 N N . GLN A 1 96 ? -15.953 -23.609 -12.555 1 92.62 96 GLN A N 1
ATOM 760 C CA . GLN A 1 96 ? -16.406 -24.438 -11.445 1 92.62 96 GLN A CA 1
ATOM 761 C C . GLN A 1 96 ? -17.859 -24.141 -11.078 1 92.62 96 GLN A C 1
ATOM 763 O O . GLN A 1 96 ? -18.609 -25.047 -10.727 1 92.62 96 GLN A O 1
ATOM 768 N N . GLN A 1 97 ? -18.219 -22.891 -11.195 1 91.06 97 GLN A N 1
ATOM 769 C CA . GLN A 1 97 ? -19.594 -22.531 -10.906 1 91.06 97 GLN A CA 1
ATOM 770 C C . GLN A 1 97 ? -20.562 -23.188 -11.891 1 91.06 97 GLN A C 1
ATOM 772 O O . GLN A 1 97 ? -21.656 -23.594 -11.508 1 91.06 97 GLN A O 1
ATOM 777 N N . SER A 1 98 ? -20.25 -23.297 -13.141 1 93.62 98 SER A N 1
ATOM 778 C CA . SER A 1 98 ? -21.062 -24 -14.133 1 93.62 98 SER A CA 1
ATOM 779 C C . SER A 1 98 ? -21.266 -25.453 -13.75 1 93.62 98 SER A C 1
ATOM 781 O O . SER A 1 98 ? -22.359 -26 -13.945 1 93.62 98 SER A O 1
ATOM 783 N N . CYS A 1 99 ? -20.203 -26.047 -13.227 1 90.12 99 CYS A N 1
ATOM 784 C CA . CYS A 1 99 ? -20.328 -27.422 -12.75 1 90.12 99 CYS A CA 1
ATOM 785 C C . CYS A 1 99 ? -21.312 -27.5 -11.578 1 90.12 99 CYS A C 1
ATOM 787 O O . CYS A 1 99 ? -22.172 -28.375 -11.539 1 90.12 99 CYS A O 1
ATOM 789 N N . PHE A 1 100 ? -21.219 -26.562 -10.648 1 87.06 100 PHE A N 1
ATOM 790 C CA . PHE A 1 100 ? -22.094 -26.562 -9.484 1 87.06 100 PHE A CA 1
ATOM 791 C C . PHE A 1 100 ? -23.547 -26.312 -9.898 1 87.06 100 PHE A C 1
ATOM 793 O O . PHE A 1 100 ? -24.453 -26.969 -9.391 1 87.06 100 PHE A O 1
ATOM 800 N N . TYR A 1 101 ? -23.734 -25.406 -10.758 1 88.19 101 TYR A N 1
ATOM 801 C CA . TYR A 1 101 ? -25.062 -25.109 -11.242 1 88.19 101 TYR A CA 1
ATOM 802 C C . TYR A 1 101 ? -25.672 -26.328 -11.945 1 88.19 101 TYR A C 1
ATOM 804 O O . TYR A 1 101 ? -26.875 -26.594 -11.805 1 88.19 101 TYR A O 1
ATOM 812 N N . LYS A 1 102 ? -24.922 -27.016 -12.711 1 89.06 102 LYS A N 1
ATOM 813 C CA . LYS A 1 102 ? -25.375 -28.156 -13.477 1 89.06 102 LYS A CA 1
ATOM 814 C C . LYS A 1 102 ? -25.75 -29.328 -12.562 1 89.06 102 LYS A C 1
ATOM 816 O O . LYS A 1 102 ? -26.75 -30.016 -12.789 1 89.06 102 LYS A O 1
ATOM 821 N N . TYR A 1 103 ? -25.016 -29.5 -11.445 1 85.62 103 TYR A N 1
ATOM 822 C CA . TYR A 1 103 ? -25.156 -30.75 -10.711 1 85.62 103 TYR A CA 1
ATOM 823 C C . TYR A 1 103 ? -25.812 -30.5 -9.352 1 85.62 103 TYR A C 1
ATOM 825 O O . TYR A 1 103 ? -26.234 -31.438 -8.672 1 85.62 103 TYR A O 1
ATOM 833 N N . SER A 1 104 ? -25.922 -29.219 -8.945 1 79.81 104 SER A N 1
ATOM 834 C CA . SER A 1 104 ? -26.469 -28.875 -7.633 1 79.81 104 SER A CA 1
ATOM 835 C C . SER A 1 104 ? -27.953 -29.234 -7.547 1 79.81 104 SER A C 1
ATOM 837 O O . SER A 1 104 ? -28.391 -29.859 -6.574 1 79.81 104 SER A O 1
ATOM 839 N N . PRO A 1 105 ? -28.844 -28.797 -8.508 1 74.44 105 PRO A N 1
ATOM 840 C CA . PRO A 1 105 ? -30.25 -29.172 -8.383 1 74.44 105 PRO A CA 1
ATOM 841 C C . PRO A 1 105 ? -30.438 -30.672 -8.188 1 74.44 105 PRO A C 1
ATOM 843 O O . PRO A 1 105 ? -31.312 -31.094 -7.41 1 74.44 105 PRO A O 1
ATOM 846 N N . ASN A 1 106 ? -29.641 -31.453 -8.828 1 67.31 106 ASN A N 1
ATOM 847 C CA . ASN A 1 106 ? -2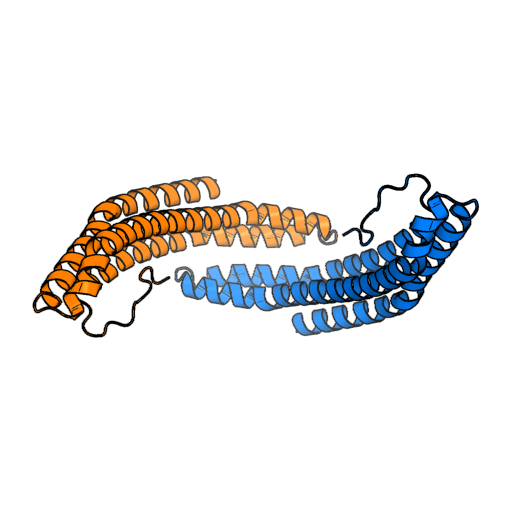9.766 -32.906 -8.703 1 67.31 106 ASN A CA 1
ATOM 848 C C . ASN A 1 106 ? -29.188 -33.406 -7.383 1 67.31 106 ASN A C 1
ATOM 850 O O . ASN A 1 106 ? -29.594 -34.469 -6.879 1 67.31 106 ASN A O 1
ATOM 854 N N . TYR A 1 107 ? -28.141 -32.656 -6.949 1 65.56 107 TYR A N 1
ATOM 855 C CA . TYR A 1 107 ? -27.531 -33 -5.672 1 65.56 107 TYR A CA 1
ATOM 856 C C . TYR A 1 107 ? -28.5 -32.781 -4.523 1 65.56 107 TYR A C 1
ATOM 858 O O . TYR A 1 107 ? -28.609 -33.625 -3.635 1 65.56 107 TYR A O 1
ATOM 866 N N . ALA A 1 108 ? -29.125 -31.656 -4.578 1 60.28 108 ALA A N 1
ATOM 867 C CA . ALA A 1 108 ? -30.109 -31.391 -3.535 1 60.28 108 ALA A CA 1
ATOM 868 C C . ALA A 1 108 ? -31.25 -32.406 -3.582 1 60.28 108 ALA A C 1
ATOM 870 O O . ALA A 1 108 ? -31.719 -32.875 -2.539 1 60.28 108 ALA A O 1
ATOM 871 N N . LYS A 1 109 ? -31.641 -32.844 -4.73 1 63.28 109 LYS A N 1
ATOM 872 C CA . LYS A 1 109 ? -32.719 -33.812 -4.871 1 63.28 109 LYS A CA 1
ATOM 873 C C . LYS A 1 109 ? -32.219 -35.219 -4.562 1 63.28 109 LYS A C 1
ATOM 875 O O . LYS A 1 109 ? -33 -36.062 -4.109 1 63.28 109 LYS A O 1
ATOM 880 N N . SER A 1 110 ? -30.906 -35.438 -4.836 1 58.31 110 SER A N 1
ATOM 881 C CA . SER A 1 110 ? -30.359 -36.781 -4.715 1 58.31 110 SER A CA 1
ATOM 882 C C . SER A 1 110 ? -29.969 -37.094 -3.271 1 58.31 110 SER A C 1
ATOM 884 O O . SER A 1 110 ? -29.812 -38.25 -2.902 1 58.31 110 SER A O 1
ATOM 886 N N . ASN A 1 111 ? -29.562 -36.031 -2.445 1 59.91 111 ASN A N 1
ATOM 887 C CA . ASN A 1 111 ? -29.281 -36.406 -1.063 1 59.91 111 ASN A CA 1
ATOM 888 C C . ASN A 1 111 ? -30.375 -37.312 -0.486 1 59.91 111 ASN A C 1
ATOM 890 O O . ASN A 1 111 ? -30.172 -37.938 0.538 1 59.9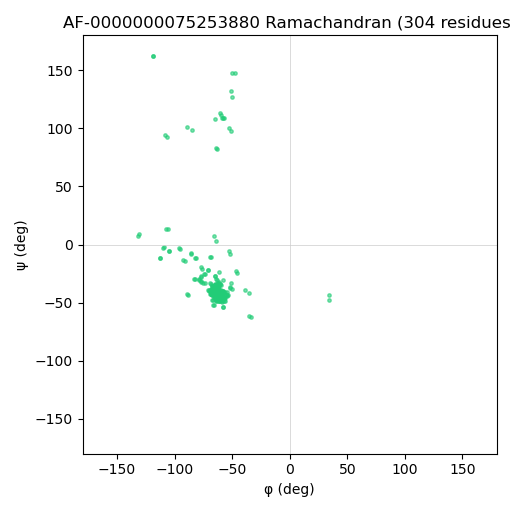1 111 ASN A O 1
ATOM 894 N N . ALA A 1 112 ? -31.344 -37.062 -1.141 1 54.5 112 ALA A N 1
ATOM 895 C CA . ALA A 1 112 ? -32.406 -37.938 -0.606 1 54.5 112 ALA A CA 1
ATOM 896 C C . ALA A 1 112 ? -32.438 -39.281 -1.358 1 54.5 112 ALA A C 1
ATOM 898 O O . ALA A 1 112 ? -33.062 -40.219 -0.9 1 54.5 112 ALA A O 1
ATOM 899 N N . SER A 1 113 ? -31.75 -39.312 -2.508 1 57.44 113 SER A N 1
ATOM 900 C CA . SER A 1 113 ? -31.875 -40.562 -3.266 1 57.44 113 SER A CA 1
ATOM 901 C C . SER A 1 113 ? -30.531 -41.25 -3.443 1 57.44 113 SER A C 1
ATOM 903 O O . SER A 1 113 ? -29.484 -40.656 -3.123 1 57.44 113 SER A O 1
ATOM 905 N N . ILE A 1 114 ? -30.328 -42.656 -3.816 1 60.78 114 ILE A N 1
ATOM 906 C CA . ILE A 1 114 ? -29.297 -43.656 -4.02 1 60.78 114 ILE A CA 1
ATOM 907 C C . ILE A 1 114 ? -28.234 -43.156 -4.973 1 60.78 114 ILE A C 1
ATOM 909 O O . ILE A 1 114 ? -27.094 -43.625 -4.977 1 60.78 114 ILE A O 1
ATOM 913 N N . ASP A 1 115 ? -28.469 -41.906 -5.574 1 67.44 115 ASP A N 1
ATOM 914 C CA . ASP A 1 115 ? -27.578 -41.531 -6.668 1 67.44 115 ASP A CA 1
ATOM 915 C C . ASP A 1 115 ? -26.609 -40.438 -6.227 1 67.44 115 ASP A C 1
ATOM 917 O O . ASP A 1 115 ? -25.859 -39.875 -7.043 1 67.44 115 ASP A O 1
ATOM 921 N N . GLY A 1 116 ? -26.531 -40.219 -4.906 1 72.5 116 GLY A N 1
ATOM 922 C CA . GLY A 1 116 ? -25.719 -39.156 -4.316 1 72.5 116 GLY A CA 1
ATOM 923 C C . GLY A 1 116 ? -24.25 -39.25 -4.676 1 72.5 116 GLY A C 1
ATOM 924 O O . GLY A 1 116 ? -23.672 -38.344 -5.258 1 72.5 116 GLY A O 1
ATOM 925 N N . PRO A 1 117 ? -23.766 -40.531 -4.359 1 76.44 117 PRO A N 1
ATOM 926 C CA . PRO A 1 117 ? -22.344 -40.719 -4.641 1 76.44 117 PRO A CA 1
ATOM 927 C C . PRO A 1 117 ? -22.016 -40.562 -6.125 1 76.44 117 PRO A C 1
ATOM 929 O O . PRO A 1 117 ? -20.938 -40.094 -6.477 1 76.44 117 PRO A O 1
ATOM 932 N N . THR A 1 118 ? -22.984 -40.969 -7.02 1 81.25 118 THR A N 1
ATOM 933 C CA . THR A 1 118 ? -22.75 -40.875 -8.461 1 81.25 118 THR A CA 1
ATOM 934 C C . THR A 1 118 ? -22.734 -39.406 -8.898 1 81.25 118 THR A C 1
ATOM 936 O O . THR A 1 118 ? -21.875 -39 -9.688 1 81.25 118 THR A O 1
ATOM 939 N N . ILE A 1 119 ? -23.578 -38.594 -8.367 1 81.38 119 ILE A N 1
ATOM 940 C CA . ILE A 1 119 ? -23.656 -37.156 -8.703 1 81.38 119 ILE A CA 1
ATOM 941 C C . ILE A 1 119 ? -22.406 -36.438 -8.211 1 81.38 119 ILE A C 1
ATOM 943 O O . ILE A 1 119 ? -21.875 -35.562 -8.891 1 81.38 119 ILE A O 1
ATOM 947 N N . GLU A 1 120 ? -22 -36.844 -7.047 1 80.88 120 GLU A N 1
ATOM 948 C CA . GLU A 1 120 ? -20.766 -36.281 -6.492 1 80.88 120 GLU A CA 1
ATOM 949 C C . GLU A 1 120 ? -19.578 -36.562 -7.402 1 80.88 120 GLU A C 1
ATOM 951 O O . GLU A 1 120 ? -18.734 -35.688 -7.629 1 80.88 120 GLU A O 1
ATOM 956 N N . LYS A 1 121 ? -19.531 -37.812 -7.883 1 85.38 121 LYS A N 1
ATOM 957 C CA . LYS A 1 121 ? -18.453 -38.219 -8.773 1 85.38 121 LYS A CA 1
ATOM 958 C C . LYS A 1 121 ? -18.516 -37.438 -10.094 1 85.38 121 LYS A C 1
ATOM 960 O O . LYS A 1 121 ? -17.469 -37.031 -10.633 1 85.38 121 LYS A O 1
ATOM 965 N N . GLU A 1 122 ? -19.703 -37.25 -10.586 1 87 122 GLU A N 1
ATOM 966 C CA . GLU A 1 122 ? -19.875 -36.5 -11.828 1 87 122 GLU A CA 1
ATOM 967 C C . GLU A 1 122 ? -19.484 -35.031 -11.656 1 87 122 GLU A C 1
ATOM 969 O O . GLU A 1 122 ? -18.859 -34.438 -12.539 1 87 122 GLU A O 1
ATOM 974 N N . MET A 1 123 ? -19.844 -34.469 -10.555 1 85.75 123 MET A N 1
ATOM 975 C CA . MET A 1 123 ? -19.484 -33.094 -10.242 1 85.75 123 MET A CA 1
ATOM 976 C C . MET A 1 123 ? -17.969 -32.938 -10.141 1 85.75 123 MET A C 1
ATOM 978 O O . MET A 1 123 ? -17.391 -31.984 -10.68 1 85.75 123 MET A O 1
ATOM 982 N N . GLU A 1 124 ? -17.359 -33.844 -9.445 1 87.94 124 GLU A N 1
ATOM 983 C CA . GLU A 1 124 ? -15.898 -33.844 -9.32 1 87.94 124 GLU A CA 1
ATOM 984 C C . GLU A 1 124 ? -15.234 -33.938 -10.688 1 87.94 124 GLU A C 1
ATOM 986 O O . GLU A 1 124 ? -14.266 -33.219 -10.953 1 87.94 124 GLU A O 1
ATOM 991 N N . GLY A 1 125 ? -15.773 -34.844 -11.508 1 91.5 125 GLY A N 1
ATOM 992 C CA . GLY A 1 125 ? -15.242 -34.938 -12.859 1 91.5 125 GLY A CA 1
ATOM 993 C C . GLY A 1 125 ? -15.375 -33.656 -13.641 1 91.5 125 GLY A C 1
ATOM 994 O O . GLY A 1 125 ? -14.477 -33.312 -14.406 1 91.5 125 GLY A O 1
ATOM 995 N N . CYS A 1 126 ? -16.406 -33 -13.508 1 92.75 126 CYS A N 1
ATOM 996 C CA . CYS A 1 126 ? -16.656 -31.734 -14.164 1 92.75 126 CYS A CA 1
ATOM 997 C C . CYS A 1 126 ? -15.648 -30.688 -13.695 1 92.75 126 CYS A C 1
ATOM 999 O O . CYS A 1 126 ? -15.07 -29.969 -14.516 1 92.75 126 CYS A O 1
ATOM 1001 N N . VAL A 1 127 ? -15.359 -30.594 -12.352 1 92.25 127 VAL A N 1
ATOM 1002 C CA . VAL A 1 127 ? -14.43 -29.609 -11.781 1 92.25 127 VAL A CA 1
ATOM 1003 C C . VAL A 1 127 ? -13.008 -29.922 -12.25 1 92.25 127 VAL A C 1
ATOM 1005 O O . VAL A 1 127 ? -12.242 -29.016 -12.57 1 92.25 127 VAL A O 1
ATOM 1008 N N . VAL A 1 128 ? -12.672 -31.188 -12.328 1 93.81 128 VAL A N 1
ATOM 1009 C CA . VAL A 1 128 ? -11.352 -31.594 -12.797 1 93.81 128 VAL A CA 1
ATOM 1010 C C . VAL A 1 128 ? -11.148 -31.109 -14.234 1 93.81 128 VAL A C 1
ATOM 1012 O O . VAL A 1 128 ? -10.062 -30.656 -14.602 1 93.81 128 VAL A O 1
ATOM 1015 N N . LYS A 1 129 ? -12.172 -31.188 -15.062 1 95.19 129 LYS A N 1
ATOM 1016 C CA . LYS A 1 129 ? -12.086 -30.75 -16.453 1 95.19 129 LYS A CA 1
ATOM 1017 C C . LYS A 1 129 ? -11.805 -29.25 -16.531 1 95.19 129 LYS A C 1
ATOM 1019 O O . LYS A 1 129 ? -11.188 -28.781 -17.5 1 95.19 129 LYS A O 1
ATOM 1024 N N . CYS A 1 130 ? -12.273 -28.516 -15.555 1 95.44 130 CYS A N 1
ATOM 1025 C CA . CYS A 1 130 ? -11.984 -27.078 -15.523 1 95.44 130 CYS A CA 1
ATOM 1026 C C . CYS A 1 130 ? -10.484 -26.828 -15.422 1 95.44 130 CYS A C 1
ATOM 1028 O O . CYS A 1 130 ? -9.953 -25.953 -16.094 1 95.44 130 CYS A O 1
ATOM 1030 N N . PHE A 1 131 ? -9.781 -27.594 -14.578 1 95.56 131 PHE A N 1
ATOM 1031 C CA . PHE A 1 131 ? -8.336 -27.453 -14.43 1 95.56 131 PHE A CA 1
ATOM 1032 C C . PHE A 1 131 ? -7.617 -27.828 -15.719 1 95.56 131 PHE A C 1
ATOM 1034 O O . PHE A 1 131 ? -6.688 -27.141 -16.141 1 95.56 131 PHE A O 1
ATOM 1041 N N . ASP A 1 132 ? -8.117 -28.891 -16.359 1 95.5 132 ASP A N 1
ATOM 1042 C CA . ASP A 1 132 ? -7.516 -29.344 -17.609 1 95.5 132 ASP A CA 1
ATOM 1043 C C . ASP A 1 132 ? -7.68 -28.297 -18.703 1 95.5 132 ASP A C 1
ATOM 1045 O O . ASP A 1 132 ? -6.754 -28.047 -19.484 1 95.5 132 ASP A O 1
ATOM 1049 N N . LYS A 1 133 ? -8.781 -27.75 -18.734 1 95.5 133 LYS A N 1
ATOM 1050 C CA . LYS A 1 133 ? -9.117 -26.75 -19.75 1 95.5 133 LYS A CA 1
ATOM 1051 C C . LYS A 1 133 ? -8.242 -25.5 -19.609 1 95.5 133 LYS A C 1
ATOM 1053 O O . LYS A 1 133 ? -7.867 -24.891 -20.609 1 95.5 133 LYS A O 1
ATOM 1058 N N . HIS A 1 134 ? -7.898 -25.172 -18.391 1 96.06 134 HIS A N 1
ATOM 1059 C CA . HIS A 1 134 ? -7.242 -23.891 -18.172 1 96.06 134 HIS A CA 1
ATOM 1060 C C . HIS A 1 134 ? -5.75 -24.078 -17.922 1 96.06 134 HIS A C 1
ATOM 1062 O O . HIS A 1 134 ? -4.996 -23.094 -17.875 1 96.06 134 HIS A O 1
ATOM 1068 N N . GLU A 1 135 ? -5.258 -25.25 -17.812 1 96.06 135 GLU A N 1
ATOM 1069 C CA . GLU A 1 135 ? -3.848 -25.516 -17.547 1 96.06 135 GLU A CA 1
ATOM 1070 C C . GLU A 1 135 ? -2.969 -24.969 -18.672 1 96.06 135 GLU A C 1
ATOM 1072 O O . GLU A 1 135 ? -1.887 -24.438 -18.406 1 96.06 135 GLU A O 1
ATOM 1077 N N . PRO A 1 136 ? -3.504 -24.984 -19.906 1 95.5 136 PRO A N 1
ATOM 1078 C CA . PRO A 1 136 ? -2.67 -24.469 -21 1 95.5 136 PRO A CA 1
ATOM 1079 C C . PRO A 1 136 ? -2.469 -22.953 -20.906 1 95.5 136 PRO A C 1
ATOM 1081 O O . PRO A 1 136 ? -1.591 -22.406 -21.578 1 95.5 136 PRO A O 1
ATOM 1084 N N . MET A 1 137 ? -3.162 -22.281 -20.094 1 95.69 137 MET A N 1
ATOM 1085 C CA . MET A 1 137 ? -2.994 -20.844 -19.906 1 95.69 137 MET A CA 1
ATOM 1086 C C . MET A 1 137 ? -1.755 -20.547 -19.062 1 95.69 137 MET A C 1
ATOM 1088 O O . MET A 1 137 ? -1.244 -19.422 -19.078 1 95.69 137 MET A O 1
ATOM 1092 N N . LEU A 1 138 ? -1.271 -21.531 -18.312 1 97.31 138 LEU A N 1
ATOM 1093 C CA . LEU A 1 138 ? -0.206 -21.297 -17.328 1 97.31 138 LEU A CA 1
ATOM 1094 C C . LEU A 1 138 ? 1.09 -20.906 -18.031 1 97.31 138 LEU A C 1
ATOM 1096 O O . LEU A 1 138 ? 1.725 -19.922 -17.656 1 97.31 138 LEU A O 1
ATOM 1100 N N . PRO A 1 139 ? 1.43 -21.625 -19.109 1 96.69 139 PRO A N 1
ATOM 1101 C CA . PRO A 1 139 ? 2.631 -21.172 -19.828 1 96.69 139 PRO A CA 1
ATOM 1102 C C . PRO A 1 139 ? 2.471 -19.797 -20.453 1 96.69 139 PRO A C 1
ATOM 1104 O O . PRO A 1 139 ? 3.438 -19.031 -20.531 1 96.69 139 PRO A O 1
ATOM 1107 N N . GLU A 1 140 ? 1.311 -19.5 -20.891 1 97.19 140 GLU A N 1
ATOM 1108 C CA . GLU A 1 140 ? 1.064 -18.188 -21.469 1 97.19 140 GLU A CA 1
ATOM 1109 C C . GLU A 1 140 ? 1.22 -17.094 -20.406 1 97.19 140 GLU A C 1
ATOM 1111 O O . GLU A 1 140 ? 1.828 -16.047 -20.672 1 97.19 140 GLU A O 1
ATOM 1116 N N . ILE A 1 141 ? 0.71 -17.328 -19.266 1 97.56 141 ILE A N 1
ATOM 1117 C CA . ILE A 1 141 ? 0.839 -16.406 -18.156 1 97.56 141 ILE A CA 1
ATOM 1118 C C . ILE A 1 141 ? 2.314 -16.219 -17.797 1 97.56 141 ILE A C 1
ATOM 1120 O O . ILE A 1 141 ? 2.779 -15.086 -17.625 1 97.56 141 ILE A O 1
ATOM 1124 N N . SER A 1 142 ? 3.012 -17.312 -17.688 1 97.81 142 SER A N 1
ATOM 1125 C CA . SER A 1 142 ? 4.441 -17.25 -17.406 1 97.81 142 SER A CA 1
ATOM 1126 C C . SER A 1 142 ? 5.172 -16.375 -18.422 1 97.81 142 SER A C 1
ATOM 1128 O O . SER A 1 142 ? 5.996 -15.539 -18.047 1 97.81 142 SER A O 1
ATOM 1130 N N . ASP A 1 143 ? 4.828 -16.547 -19.672 1 97.69 143 ASP A N 1
ATOM 1131 C CA . ASP A 1 143 ? 5.465 -15.789 -20.75 1 97.69 143 ASP A CA 1
ATOM 1132 C C . ASP A 1 143 ? 5.168 -14.297 -20.594 1 97.69 143 ASP A C 1
ATOM 1134 O O . ASP A 1 143 ? 6.066 -13.461 -20.75 1 97.69 143 ASP A O 1
ATOM 1138 N N . ARG A 1 144 ? 3.975 -13.977 -20.344 1 97.19 144 ARG A N 1
ATOM 1139 C CA . ARG A 1 144 ? 3.588 -12.578 -20.188 1 97.19 144 ARG A CA 1
ATOM 1140 C C . ARG A 1 144 ? 4.301 -11.945 -19 1 97.19 144 ARG A C 1
ATOM 1142 O O . ARG A 1 144 ? 4.77 -10.805 -19.094 1 97.19 144 ARG A O 1
ATOM 1149 N N . LEU A 1 145 ? 4.395 -12.648 -17.922 1 97.69 145 LEU A N 1
ATOM 1150 C CA . LEU A 1 145 ? 5.066 -12.125 -16.734 1 97.69 145 LEU A CA 1
ATOM 1151 C C . LEU A 1 145 ? 6.551 -11.914 -17 1 97.69 145 LEU A C 1
ATOM 1153 O O . LEU A 1 145 ? 7.125 -10.906 -16.578 1 97.69 145 LEU A O 1
ATOM 1157 N N . HIS A 1 146 ? 7.168 -12.859 -17.766 1 97.38 146 HIS A N 1
ATOM 1158 C CA . HIS A 1 146 ? 8.578 -12.711 -18.109 1 97.38 146 HIS A CA 1
ATOM 1159 C C . HIS A 1 146 ? 8.797 -11.516 -19.031 1 97.38 146 HIS A C 1
ATOM 1161 O O . HIS A 1 146 ? 9.773 -10.781 -18.875 1 97.38 146 HIS A O 1
ATOM 1167 N N . LYS A 1 147 ? 7.922 -11.336 -19.922 1 97.38 147 LYS A N 1
ATOM 1168 C CA . LYS A 1 147 ? 8.008 -10.188 -20.828 1 97.38 147 LYS A CA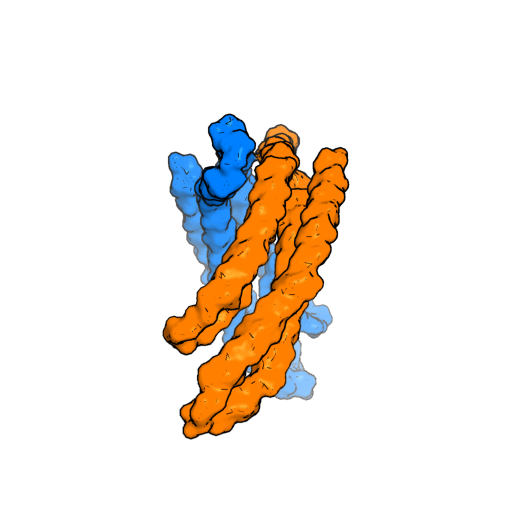 1
ATOM 1169 C C . LYS A 1 147 ? 7.906 -8.875 -20.062 1 97.38 147 LYS A C 1
ATOM 1171 O O . LYS A 1 147 ? 8.688 -7.953 -20.297 1 97.38 147 LYS A O 1
ATOM 1176 N N . THR A 1 148 ? 6.941 -8.812 -19.172 1 96.88 148 THR A N 1
ATOM 1177 C CA . THR A 1 148 ? 6.758 -7.613 -18.359 1 96.88 148 THR A CA 1
ATOM 1178 C C . THR A 1 148 ? 8 -7.332 -17.531 1 96.88 148 THR A C 1
ATOM 1180 O O . THR A 1 148 ? 8.453 -6.188 -17.438 1 96.88 148 THR A O 1
ATOM 1183 N N . LEU A 1 149 ? 8.508 -8.367 -16.875 1 96.75 149 LEU A N 1
ATOM 1184 C CA . LEU A 1 149 ? 9.695 -8.227 -16.047 1 96.75 149 LEU A CA 1
ATOM 1185 C C . LEU A 1 149 ? 10.867 -7.699 -16.875 1 96.75 149 LEU A C 1
ATOM 1187 O O . LEU A 1 149 ? 11.578 -6.789 -16.438 1 96.75 149 LEU A O 1
ATOM 1191 N N . LYS A 1 150 ? 11.047 -8.195 -18.062 1 95.75 150 LYS A N 1
ATOM 1192 C CA . LYS A 1 150 ? 12.125 -7.762 -18.938 1 95.75 150 LYS A CA 1
ATOM 1193 C C . LYS A 1 150 ? 11.961 -6.301 -19.359 1 95.75 150 LYS A C 1
ATOM 1195 O O . LYS A 1 150 ? 12.938 -5.559 -19.438 1 95.75 150 LYS A O 1
ATOM 1200 N N . GLU A 1 151 ? 10.742 -5.895 -19.625 1 94.81 151 GLU A N 1
ATOM 1201 C CA . GLU A 1 151 ? 10.445 -4.516 -20 1 94.81 151 GLU A CA 1
ATOM 1202 C C . GLU A 1 151 ? 10.75 -3.559 -18.844 1 94.81 151 GLU A C 1
ATOM 1204 O O . GLU A 1 151 ? 11.242 -2.451 -19.062 1 94.81 151 GLU A O 1
ATOM 1209 N N . GLU A 1 152 ? 10.508 -4.051 -17.609 1 92.81 152 GLU A N 1
ATOM 1210 C CA . GLU A 1 152 ? 10.719 -3.211 -16.438 1 92.81 152 GLU A CA 1
ATOM 1211 C C . GLU A 1 152 ? 12.203 -3.098 -16.094 1 92.81 152 GLU A C 1
ATOM 1213 O O . GLU A 1 152 ? 12.633 -2.125 -15.469 1 92.81 152 GLU A O 1
ATOM 1218 N N . MET A 1 153 ? 12.961 -4.047 -16.422 1 90.19 153 MET A N 1
ATOM 1219 C CA . MET A 1 153 ? 14.383 -4.066 -16.094 1 90.19 153 MET A CA 1
ATOM 1220 C C . MET A 1 153 ? 15.172 -3.238 -17.109 1 90.19 153 MET A C 1
ATOM 1222 O O . MET A 1 153 ? 16.359 -2.988 -16.906 1 90.19 153 MET A O 1
ATOM 1226 N N . LYS A 1 154 ? 14.609 -2.793 -18.266 1 83.44 154 LYS A N 1
ATOM 1227 C CA . LYS A 1 154 ? 15.281 -1.929 -19.234 1 83.44 154 LYS A CA 1
ATOM 1228 C C . LYS A 1 154 ? 15.352 -0.49 -18.734 1 83.44 154 LYS A C 1
ATOM 1230 O O . LYS A 1 154 ? 16.391 0.159 -18.828 1 83.44 154 LYS A O 1
ATOM 1235 N N . MET B 1 1 ? -4.762 18.078 2.174 1 31.45 1 MET B N 1
ATOM 1236 C CA . MET B 1 1 ? -6.168 17.688 2.195 1 31.45 1 MET B CA 1
ATOM 1237 C C . MET B 1 1 ? -7.039 18.797 2.764 1 31.45 1 MET B C 1
ATOM 1239 O O . MET B 1 1 ? -6.738 19.344 3.83 1 31.45 1 MET B O 1
ATOM 1243 N N . SER B 1 2 ? -7.566 19.406 1.851 1 43.47 2 SER B N 1
ATOM 1244 C CA . SER B 1 2 ? -8.406 20.531 2.248 1 43.47 2 SER B CA 1
ATOM 1245 C C . SER B 1 2 ? -9.516 20.078 3.199 1 43.47 2 SER B C 1
ATOM 1247 O O . SER B 1 2 ? -10.211 19.109 2.932 1 43.47 2 SER B O 1
ATOM 1249 N N . PHE B 1 3 ? -9.344 20.484 4.477 1 44.38 3 PHE B N 1
ATOM 1250 C CA . PHE B 1 3 ? -10.312 20.203 5.523 1 44.38 3 PHE B CA 1
ATOM 1251 C C . PHE B 1 3 ? -11.68 20.766 5.168 1 44.38 3 PHE B C 1
ATOM 1253 O O . PHE B 1 3 ? -12.664 20.531 5.875 1 44.38 3 PHE B O 1
ATOM 1260 N N . LEU B 1 4 ? -11.727 21.828 4.449 1 48.91 4 LEU B N 1
ATOM 1261 C CA . LEU B 1 4 ? -13.039 22.438 4.234 1 48.91 4 LEU B CA 1
ATOM 1262 C C . LEU B 1 4 ? -13.75 21.781 3.055 1 48.91 4 LEU B C 1
ATOM 1264 O O . LEU B 1 4 ? -13.156 21.609 1.985 1 48.91 4 LEU B O 1
ATOM 1268 N N . SER B 1 5 ? -14.633 20.859 3.271 1 42.84 5 SER B N 1
ATOM 1269 C CA . SER B 1 5 ? -15.57 20.594 2.184 1 42.84 5 SER B CA 1
ATOM 1270 C C . SER B 1 5 ? -16.219 21.891 1.703 1 42.84 5 SER B C 1
ATOM 1272 O O . SER B 1 5 ? -16.859 22.594 2.484 1 42.84 5 SER B O 1
ATOM 1274 N N . SER B 1 6 ? -15.695 22.484 0.61 1 39.91 6 SER B N 1
ATOM 1275 C CA . SER B 1 6 ? -16.094 23.828 0.17 1 39.91 6 SER B CA 1
ATOM 1276 C C . SER B 1 6 ? -17.562 23.859 -0.235 1 39.91 6 SER B C 1
ATOM 1278 O O . SER B 1 6 ? -17.953 23.234 -1.22 1 39.91 6 SER B O 1
ATOM 1280 N N . PRO B 1 7 ? -18.641 24 0.542 1 37.19 7 PRO B N 1
ATOM 1281 C CA . PRO B 1 7 ? -19.891 24.422 -0.091 1 37.19 7 PRO B CA 1
ATOM 1282 C C . PRO B 1 7 ? -19.719 25.625 -1.017 1 37.19 7 PRO B C 1
ATOM 1284 O O . PRO B 1 7 ? -18.75 26.375 -0.879 1 37.19 7 PRO B O 1
ATOM 1287 N N . SER B 1 8 ? -20.578 25.75 -2.234 1 37.03 8 SER B N 1
ATOM 1288 C CA . SER B 1 8 ? -20.625 26.688 -3.352 1 37.03 8 SER B CA 1
ATOM 1289 C C . SER B 1 8 ? -20.672 28.141 -2.859 1 37.03 8 SER B C 1
ATOM 1291 O O . SER B 1 8 ? -20.891 29.062 -3.646 1 37.03 8 SER B O 1
ATOM 1293 N N . THR B 1 9 ? -21.297 28.531 -1.707 1 41.69 9 THR B N 1
ATOM 1294 C CA . THR B 1 9 ? -21.703 29.922 -1.641 1 41.69 9 THR B CA 1
ATOM 1295 C C . THR B 1 9 ? -20.484 30.844 -1.787 1 41.69 9 THR B C 1
ATOM 1297 O O . THR B 1 9 ? -19.469 30.641 -1.119 1 41.69 9 THR B O 1
ATOM 1300 N N . ASN B 1 10 ? -20.312 31.656 -2.957 1 40.84 10 ASN B N 1
ATOM 1301 C CA . ASN B 1 10 ? -19.453 32.688 -3.547 1 40.84 10 ASN B CA 1
ATOM 1302 C C . ASN B 1 10 ? -18.891 33.625 -2.484 1 40.84 10 ASN B C 1
ATOM 1304 O O . ASN B 1 10 ? -17.766 34.094 -2.605 1 40.84 10 ASN B O 1
ATOM 1308 N N . HIS B 1 11 ? -19.875 34.375 -1.751 1 43.97 11 HIS B N 1
ATOM 1309 C CA . HIS B 1 11 ? -19.422 35.5 -0.934 1 43.97 11 HIS B CA 1
ATOM 1310 C C . HIS B 1 11 ? -18.547 35.031 0.217 1 43.97 11 HIS B C 1
ATOM 1312 O O . HIS B 1 11 ? -18.906 35.188 1.385 1 43.97 11 HIS B O 1
ATOM 1318 N N . MET B 1 12 ? -18.094 33.875 0.455 1 47.62 12 MET B N 1
ATOM 1319 C CA . MET B 1 12 ? -17.5 33.281 1.653 1 47.62 12 MET B CA 1
ATOM 1320 C C . MET B 1 12 ? -16.391 34.188 2.203 1 47.62 12 MET B C 1
ATOM 1322 O O . MET B 1 12 ? -15.602 34.75 1.438 1 47.62 12 MET B O 1
ATOM 1326 N N . ILE B 1 13 ? -16.484 34.562 3.627 1 56.56 13 ILE B N 1
ATOM 1327 C CA . ILE B 1 13 ? -16.031 35.438 4.695 1 56.56 13 ILE B CA 1
ATOM 1328 C C . ILE B 1 13 ? -14.523 35.312 4.879 1 56.56 13 ILE B C 1
ATOM 1330 O O . ILE B 1 13 ? -14.008 34.188 5.027 1 56.56 13 ILE B O 1
ATOM 1334 N N . THR B 1 14 ? -13.727 36.406 4.461 1 69.56 14 THR B N 1
ATOM 1335 C CA . THR B 1 14 ? -12.297 36.719 4.547 1 69.56 14 THR B CA 1
ATOM 1336 C C . THR B 1 14 ? -11.719 36.188 5.859 1 69.56 14 THR B C 1
ATOM 1338 O O . THR B 1 14 ? -10.656 35.562 5.871 1 69.56 14 THR B O 1
ATOM 1341 N N . ASN B 1 15 ? -12.562 36.406 6.934 1 80.06 15 ASN B N 1
ATOM 1342 C CA . ASN B 1 15 ? -12.016 36.031 8.227 1 80.06 15 ASN B CA 1
ATOM 1343 C C . ASN B 1 15 ? -11.914 34.5 8.359 1 80.06 15 ASN B C 1
ATOM 1345 O O . ASN B 1 15 ? -10.93 34 8.898 1 80.06 15 ASN B O 1
ATOM 1349 N N . LEU B 1 16 ? -12.938 33.812 7.828 1 86.81 16 LEU B N 1
ATOM 1350 C CA . LEU B 1 16 ? -12.945 32.375 7.887 1 86.81 16 LEU B CA 1
ATOM 1351 C C . LEU B 1 16 ? -11.836 31.781 7.023 1 86.81 16 LEU B C 1
ATOM 1353 O O . LEU B 1 16 ? -11.102 30.891 7.457 1 86.81 16 LEU B O 1
ATOM 1357 N N . THR B 1 17 ? -11.703 32.344 5.859 1 88.31 17 THR B N 1
ATOM 1358 C CA . THR B 1 17 ? -10.664 31.875 4.945 1 88.31 17 THR B CA 1
ATOM 1359 C C . THR B 1 17 ? -9.281 32.094 5.535 1 88.31 17 THR B C 1
ATOM 1361 O O . THR B 1 17 ? -8.406 31.234 5.449 1 88.31 17 THR B O 1
ATOM 1364 N N . LYS B 1 18 ? -9.18 33.281 6.117 1 90.94 18 LYS B N 1
ATOM 1365 C CA . LYS B 1 18 ? -7.902 33.594 6.738 1 90.94 18 LYS B CA 1
ATOM 1366 C C . LYS B 1 18 ? -7.582 32.656 7.887 1 90.94 18 LYS B C 1
ATOM 1368 O O . LYS B 1 18 ? -6.465 32.125 7.98 1 90.94 18 LYS B O 1
ATOM 1373 N N . ARG B 1 19 ? -8.562 32.375 8.75 1 91.88 19 ARG B N 1
ATOM 1374 C CA . ARG B 1 19 ? -8.344 31.516 9.914 1 91.88 19 ARG B CA 1
ATOM 1375 C C . ARG B 1 19 ? -8.094 30.062 9.477 1 91.88 19 ARG B C 1
ATOM 1377 O O . ARG B 1 19 ? -7.25 29.375 10.062 1 91.88 19 ARG B O 1
ATOM 1384 N N . THR B 1 20 ? -8.781 29.625 8.477 1 92.19 20 THR B N 1
ATOM 1385 C CA . THR B 1 20 ? -8.586 28.297 7.93 1 92.19 20 THR B CA 1
ATOM 1386 C C . THR B 1 20 ? -7.172 28.125 7.383 1 92.19 20 THR B C 1
ATOM 1388 O O . THR B 1 20 ? -6.512 27.125 7.641 1 92.19 20 THR B O 1
ATOM 1391 N N . ASN B 1 21 ? -6.73 29.125 6.684 1 94.06 21 ASN B N 1
ATOM 1392 C CA . ASN B 1 21 ? -5.398 29.078 6.098 1 94.06 21 ASN B CA 1
ATOM 1393 C C . ASN B 1 21 ? -4.312 29.078 7.168 1 94.06 21 ASN B C 1
ATOM 1395 O O . ASN B 1 21 ? -3.303 28.391 7.039 1 94.06 21 ASN B O 1
ATOM 1399 N N . GLU B 1 22 ? -4.566 29.875 8.242 1 94.62 22 GLU B N 1
ATOM 1400 C CA . GLU B 1 22 ? -3.617 29.906 9.352 1 94.62 22 GLU B CA 1
ATOM 1401 C C . GLU B 1 22 ? -3.518 28.547 10.039 1 94.62 22 GLU B C 1
ATOM 1403 O O . GLU B 1 22 ? -2.418 28.094 10.359 1 94.62 22 GLU B O 1
ATOM 1408 N N . PHE B 1 23 ? -4.582 27.969 10.266 1 96.06 23 PHE B N 1
ATOM 1409 C CA . PHE B 1 23 ? -4.625 26.656 10.891 1 96.06 23 PHE B CA 1
ATOM 1410 C C . PHE B 1 23 ? -3.934 25.609 10.016 1 96.06 23 PHE B C 1
ATOM 1412 O O . PHE B 1 23 ? -3.096 24.844 10.492 1 96.06 23 PHE B O 1
ATOM 1419 N N . GLN B 1 24 ? -4.266 25.672 8.758 1 94.69 24 GLN B N 1
ATOM 1420 C CA . GLN B 1 24 ? -3.682 24.734 7.801 1 94.69 24 GLN B CA 1
ATOM 1421 C C . GLN B 1 24 ? -2.168 24.922 7.707 1 94.69 24 GLN B C 1
ATOM 1423 O O . GLN B 1 24 ? -1.43 23.938 7.574 1 94.69 24 GLN B O 1
ATOM 1428 N N . SER B 1 25 ? -1.763 26.156 7.727 1 96.56 25 SER B N 1
ATOM 1429 C CA . SER B 1 25 ? -0.333 26.438 7.645 1 96.56 25 SER B CA 1
ATOM 1430 C C . SER B 1 25 ? 0.415 25.844 8.836 1 96.56 25 SER B C 1
ATOM 1432 O O . SER B 1 25 ? 1.526 25.328 8.688 1 96.56 25 SER B O 1
ATOM 1434 N N . LYS B 1 26 ? -0.178 25.891 9.977 1 97.25 26 LYS B N 1
ATOM 1435 C CA . LYS B 1 26 ? 0.444 25.312 11.164 1 97.25 26 LYS B CA 1
ATOM 1436 C C . LYS B 1 26 ? 0.57 23.797 11.047 1 97.25 26 LYS B C 1
ATOM 1438 O O . LYS B 1 26 ? 1.602 23.234 11.406 1 97.25 26 LYS B O 1
ATOM 1443 N N . ILE B 1 27 ? -0.457 23.141 10.539 1 96.88 27 ILE B N 1
ATOM 1444 C CA . ILE B 1 27 ? -0.424 21.688 10.312 1 96.88 27 ILE B CA 1
ATOM 1445 C C . ILE B 1 27 ? 0.684 21.359 9.32 1 96.88 27 ILE B C 1
ATOM 1447 O O . ILE B 1 27 ? 1.466 20.422 9.547 1 96.88 27 ILE B O 1
ATOM 1451 N N . ASP B 1 28 ? 0.702 22.109 8.242 1 95 28 ASP B N 1
ATOM 1452 C CA . ASP B 1 28 ? 1.694 21.859 7.195 1 95 28 ASP B CA 1
ATOM 1453 C C . ASP B 1 28 ? 3.113 22 7.746 1 95 28 ASP B C 1
ATOM 1455 O O . ASP B 1 28 ? 4.004 21.219 7.375 1 95 28 ASP B O 1
ATOM 1459 N N . ASN B 1 29 ? 3.285 23 8.57 1 95.81 29 ASN B N 1
ATOM 1460 C CA . ASN B 1 29 ? 4.594 23.188 9.18 1 95.81 29 ASN B CA 1
ATOM 1461 C C . ASN B 1 29 ? 4.996 22 10.047 1 95.81 29 ASN B C 1
ATOM 1463 O O . ASN B 1 29 ? 6.145 21.562 10.016 1 95.81 29 ASN B O 1
ATOM 1467 N N . ILE B 1 30 ? 4.062 21.484 10.797 1 96.12 30 ILE B N 1
ATOM 1468 C CA . ILE B 1 30 ? 4.316 20.328 11.633 1 96.12 30 ILE B CA 1
ATOM 1469 C C . ILE B 1 30 ? 4.684 19.125 10.758 1 96.12 30 ILE B C 1
ATOM 1471 O O . ILE B 1 30 ?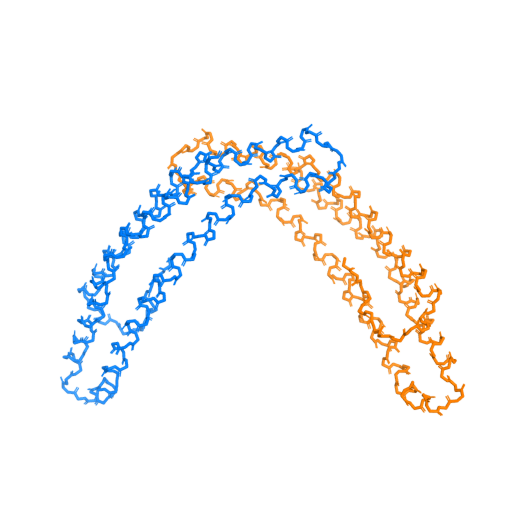 5.684 18.453 11.008 1 96.12 30 ILE B O 1
ATOM 1475 N N . LEU B 1 31 ? 3.936 18.922 9.766 1 94.81 31 LEU B N 1
ATOM 1476 C CA . LEU B 1 31 ? 4.145 17.781 8.875 1 94.81 31 LEU B CA 1
ATOM 1477 C C . LEU B 1 31 ? 5.469 17.906 8.133 1 94.81 31 LEU B C 1
ATOM 1479 O O . LEU B 1 31 ? 6.184 16.922 7.957 1 94.81 31 LEU B O 1
ATOM 1483 N N . ASN B 1 32 ? 5.762 19.109 7.684 1 93.44 32 ASN B N 1
ATOM 1484 C CA . ASN B 1 32 ? 7.027 19.344 6.996 1 93.44 32 ASN B CA 1
ATOM 1485 C C . ASN B 1 32 ? 8.219 19.078 7.906 1 93.44 32 ASN B C 1
ATOM 1487 O O . ASN B 1 32 ? 9.188 18.438 7.492 1 93.44 32 ASN B O 1
ATOM 1491 N N . LYS B 1 33 ? 8.172 19.578 9.07 1 94.56 33 LYS B N 1
ATOM 1492 C CA . LYS B 1 33 ? 9.258 19.375 10.031 1 94.56 33 LYS B CA 1
ATOM 1493 C C . LYS B 1 33 ? 9.438 17.891 10.344 1 94.56 33 LYS B C 1
ATOM 1495 O O . LYS B 1 33 ? 10.555 17.359 10.266 1 94.56 33 LYS B O 1
ATOM 1500 N N . ILE B 1 34 ? 8.359 17.203 10.641 1 94.81 34 ILE B N 1
ATOM 1501 C CA . ILE B 1 34 ? 8.43 15.805 11.023 1 94.81 34 ILE B CA 1
ATOM 1502 C C . ILE B 1 34 ? 8.906 14.969 9.836 1 94.81 34 ILE B C 1
ATOM 1504 O O . ILE B 1 34 ? 9.688 14.031 10 1 94.81 34 ILE B O 1
ATOM 1508 N N . SER B 1 35 ? 8.406 15.258 8.688 1 93.25 35 SER B N 1
ATOM 1509 C CA . SER B 1 35 ? 8.812 14.547 7.48 1 93.25 35 SER B CA 1
ATOM 1510 C C . SER B 1 35 ? 10.312 14.703 7.223 1 93.25 35 SER B C 1
ATOM 1512 O O . SER B 1 35 ? 10.992 13.734 6.891 1 93.25 35 SER B O 1
ATOM 1514 N N . THR B 1 36 ? 10.82 15.906 7.402 1 92.62 36 THR B N 1
ATOM 1515 C CA . THR B 1 36 ? 12.242 16.172 7.215 1 92.62 36 THR B CA 1
ATOM 1516 C C . THR B 1 36 ? 13.078 15.422 8.242 1 92.62 36 THR B C 1
ATOM 1518 O O . THR B 1 36 ? 14.094 14.812 7.895 1 92.62 36 THR B O 1
ATOM 1521 N N . GLU B 1 37 ? 12.602 15.398 9.414 1 93.06 37 GLU B N 1
ATOM 1522 C CA . GLU B 1 37 ? 13.336 14.734 10.484 1 93.06 37 GLU B CA 1
ATOM 1523 C C . GLU B 1 37 ? 13.305 13.219 10.312 1 93.06 37 GLU B C 1
ATOM 1525 O O . GLU B 1 37 ? 14.148 12.508 10.875 1 93.06 37 GLU B O 1
ATOM 1530 N N . SER B 1 38 ? 12.312 12.727 9.57 1 94.38 38 SER B N 1
ATOM 1531 C CA . SER B 1 38 ? 12.156 11.281 9.398 1 94.38 38 SER B CA 1
ATOM 1532 C C . SER B 1 38 ? 13.008 10.766 8.25 1 94.38 38 SER B C 1
ATOM 1534 O O . SER B 1 38 ? 13.125 9.555 8.047 1 94.38 38 SER B O 1
ATOM 1536 N N . LEU B 1 39 ? 13.648 11.633 7.457 1 93.81 39 LEU B N 1
ATOM 1537 C CA . LEU B 1 39 ? 14.344 11.266 6.227 1 93.81 39 LEU B CA 1
ATOM 1538 C C . LEU B 1 39 ? 15.477 10.289 6.52 1 93.81 39 LEU B C 1
ATOM 1540 O O . LEU B 1 39 ? 15.609 9.266 5.848 1 93.81 39 LEU B O 1
ATOM 1544 N N . PRO B 1 40 ? 16.281 10.555 7.59 1 92.25 40 PRO B N 1
ATOM 1545 C CA . PRO B 1 40 ? 17.359 9.602 7.883 1 92.25 40 PRO B CA 1
ATOM 1546 C C . PRO B 1 40 ? 16.828 8.211 8.234 1 92.25 40 PRO B C 1
ATOM 1548 O O . PRO B 1 40 ? 17.438 7.207 7.867 1 92.25 40 PRO B O 1
ATOM 1551 N N . PHE B 1 41 ? 15.805 8.195 8.961 1 94.88 41 PHE B N 1
ATOM 1552 C CA . PHE B 1 41 ? 15.172 6.93 9.328 1 94.88 41 PHE B CA 1
ATOM 1553 C C . PHE B 1 41 ? 14.68 6.188 8.094 1 94.88 41 PHE B C 1
ATOM 1555 O O . PHE B 1 41 ? 14.867 4.977 7.973 1 94.88 41 PHE B O 1
ATOM 1562 N N . GLN B 1 42 ? 14.023 6.84 7.168 1 94.94 42 GLN B N 1
ATOM 1563 C CA . GLN B 1 42 ? 13.539 6.258 5.922 1 94.94 42 GLN B CA 1
ATOM 1564 C C . GLN B 1 42 ? 14.688 5.73 5.074 1 94.94 42 GLN B C 1
ATOM 1566 O O . GLN B 1 42 ? 14.617 4.621 4.535 1 94.94 42 GLN B O 1
ATOM 1571 N N . LYS B 1 43 ? 15.75 6.547 4.988 1 95.19 43 LYS B N 1
ATOM 1572 C CA . LYS B 1 43 ? 16.938 6.113 4.246 1 95.19 43 LYS B CA 1
ATOM 1573 C C . LYS B 1 43 ? 17.516 4.828 4.828 1 95.19 43 LYS B C 1
ATOM 1575 O O . LYS B 1 43 ? 17.828 3.891 4.09 1 95.19 43 LYS B O 1
ATOM 1580 N N . LYS B 1 44 ? 17.688 4.793 6.105 1 96.94 44 LYS B N 1
ATOM 1581 C CA . LYS B 1 44 ? 18.203 3.605 6.785 1 96.94 44 LYS B CA 1
ATOM 1582 C C . LYS B 1 44 ? 17.344 2.383 6.477 1 96.94 44 LYS B C 1
ATOM 1584 O O . LYS B 1 44 ? 17.859 1.276 6.316 1 96.94 44 LYS B O 1
ATOM 1589 N N . SER B 1 45 ? 16.031 2.58 6.457 1 97.44 45 SER B N 1
ATOM 1590 C CA . SER B 1 45 ? 15.125 1.484 6.152 1 97.44 45 SER B CA 1
ATOM 1591 C C . SER B 1 45 ? 15.367 0.935 4.75 1 97.44 45 SER B C 1
ATOM 1593 O O . SER B 1 45 ? 15.375 -0.281 4.547 1 97.44 45 SER B O 1
ATOM 1595 N N . PHE B 1 46 ? 15.594 1.777 3.756 1 97.38 46 PHE B N 1
ATOM 1596 C CA . PHE B 1 46 ? 15.859 1.336 2.393 1 97.38 46 PHE B CA 1
ATOM 1597 C C . PHE B 1 46 ? 17.203 0.627 2.301 1 97.38 46 PHE B C 1
ATOM 1599 O O . PHE B 1 46 ? 17.344 -0.355 1.57 1 97.38 46 PHE B O 1
ATOM 1606 N N . ILE B 1 47 ? 18.266 1.117 3.018 1 97.81 47 ILE B N 1
ATOM 1607 C CA . ILE B 1 47 ? 19.562 0.45 3.074 1 97.81 47 ILE B CA 1
ATOM 1608 C C . ILE B 1 47 ? 19.391 -0.955 3.65 1 97.81 47 ILE B C 1
ATOM 1610 O O . ILE B 1 47 ? 19.984 -1.915 3.145 1 97.81 47 ILE B O 1
ATOM 1614 N N . CYS B 1 48 ? 18.656 -1.012 4.684 1 97.44 48 CYS B N 1
ATOM 1615 C CA . CYS B 1 48 ? 18.344 -2.305 5.285 1 97.44 48 CYS B CA 1
ATOM 1616 C C . CYS B 1 48 ? 17.734 -3.246 4.258 1 97.44 48 CYS B C 1
ATOM 1618 O O . CYS B 1 48 ? 18.078 -4.422 4.195 1 97.44 48 CYS B O 1
ATOM 1620 N N . CYS B 1 49 ? 16.766 -2.762 3.416 1 97.44 49 CYS B N 1
ATOM 1621 C CA . CYS B 1 49 ? 16.109 -3.566 2.385 1 97.44 49 CYS B CA 1
ATOM 1622 C C . CYS B 1 49 ? 17.141 -4.082 1.379 1 97.44 49 CYS B C 1
ATOM 1624 O O . CYS B 1 49 ? 17.109 -5.258 1.01 1 97.44 49 CYS B O 1
ATOM 1626 N N . VAL B 1 50 ? 18.078 -3.25 0.979 1 96.56 50 VAL B N 1
ATOM 1627 C CA . VAL B 1 50 ? 19.125 -3.658 0.053 1 96.56 50 VAL B CA 1
ATOM 1628 C C . VAL B 1 50 ? 19.938 -4.801 0.662 1 96.56 50 VAL B C 1
ATOM 1630 O O . VAL B 1 50 ? 20.25 -5.781 -0.019 1 96.56 50 VAL B O 1
ATOM 1633 N N . ASN B 1 51 ? 20.219 -4.73 1.924 1 96.88 51 ASN B N 1
ATOM 1634 C CA . ASN B 1 51 ? 21.016 -5.738 2.605 1 96.88 51 ASN B CA 1
ATOM 1635 C C . ASN B 1 51 ? 20.312 -7.094 2.629 1 96.88 51 ASN B C 1
ATOM 1637 O O . ASN B 1 51 ? 20.969 -8.133 2.67 1 96.88 51 ASN B O 1
ATOM 1641 N N . CYS B 1 52 ? 18.969 -7.098 2.59 1 96.12 52 CYS B N 1
ATOM 1642 C CA . CYS B 1 52 ? 18.219 -8.344 2.557 1 96.12 52 CYS B CA 1
ATOM 1643 C C . CYS B 1 52 ? 18.531 -9.133 1.292 1 96.12 52 CYS B C 1
ATOM 1645 O O . CYS B 1 52 ? 18.594 -10.367 1.327 1 96.12 52 CYS B O 1
ATOM 1647 N N . PHE B 1 53 ? 18.719 -8.461 0.207 1 94.56 53 PHE B N 1
ATOM 1648 C CA . PHE B 1 53 ? 19 -9.117 -1.067 1 94.56 53 PHE B CA 1
ATOM 1649 C C . PHE B 1 53 ? 20.422 -9.633 -1.12 1 94.56 53 PHE B C 1
ATOM 1651 O O . PHE B 1 53 ? 20.703 -10.664 -1.736 1 94.56 53 PHE B O 1
ATOM 1658 N N . ASP B 1 54 ? 21.312 -8.922 -0.465 1 91.62 54 ASP B N 1
ATOM 1659 C CA . ASP B 1 54 ? 22.703 -9.328 -0.427 1 91.62 54 ASP B CA 1
ATOM 1660 C C . ASP B 1 54 ? 22.906 -10.531 0.489 1 91.62 54 ASP B C 1
ATOM 1662 O O . ASP B 1 54 ? 23.766 -11.375 0.241 1 91.62 54 ASP B O 1
ATOM 1666 N N . THR B 1 55 ? 22.062 -10.672 1.41 1 89 55 THR B N 1
ATOM 1667 C CA . THR B 1 55 ? 22.219 -11.703 2.432 1 89 55 THR B CA 1
ATOM 1668 C C . THR B 1 55 ? 21.562 -13.008 1.982 1 89 55 THR B C 1
ATOM 1670 O O . THR B 1 55 ? 22.141 -14.078 2.137 1 89 55 THR B O 1
ATOM 1673 N N . TYR B 1 56 ? 20.312 -12.992 1.355 1 86.62 56 TYR B N 1
ATOM 1674 C CA . TYR B 1 56 ? 19.531 -14.203 1.142 1 86.62 56 TYR B CA 1
ATOM 1675 C C . TYR B 1 56 ? 19.484 -14.562 -0.337 1 86.62 56 TYR B C 1
ATOM 1677 O O . TYR B 1 56 ? 19.078 -15.68 -0.695 1 86.62 56 TYR B O 1
ATOM 1685 N N . ASN B 1 57 ? 20 -13.859 -1.245 1 74.56 57 ASN B N 1
ATOM 1686 C CA . ASN B 1 57 ? 20.266 -13.938 -2.678 1 74.56 57 ASN B CA 1
ATOM 1687 C C . ASN B 1 57 ? 19.172 -14.711 -3.408 1 74.56 57 ASN B C 1
ATOM 1689 O O . ASN B 1 57 ? 18.844 -14.391 -4.551 1 74.56 57 ASN B O 1
ATOM 1693 N N . THR B 1 58 ? 18.719 -15.93 -2.768 1 74.81 58 THR B N 1
ATOM 1694 C CA . THR B 1 58 ? 17.875 -16.703 -3.678 1 74.81 58 THR B CA 1
ATOM 1695 C C . THR B 1 58 ? 16.594 -17.141 -2.982 1 74.81 58 THR B C 1
ATOM 1697 O O . THR B 1 58 ? 15.711 -17.734 -3.611 1 74.81 58 THR B O 1
ATOM 1700 N N . ASP B 1 59 ? 16.344 -16.75 -1.909 1 85.19 59 ASP B N 1
ATOM 1701 C CA . ASP B 1 59 ? 15.117 -17.156 -1.228 1 85.19 59 ASP B CA 1
ATOM 1702 C C . ASP B 1 59 ? 14.125 -16.016 -1.157 1 85.19 59 ASP B C 1
ATOM 1704 O O . ASP B 1 59 ? 14.125 -15.234 -0.197 1 85.19 59 ASP B O 1
ATOM 1708 N N . PHE B 1 60 ? 13.234 -16.016 -2.166 1 86.38 60 PHE B N 1
ATOM 1709 C CA . PHE B 1 60 ? 12.344 -14.867 -2.314 1 86.38 60 PHE B CA 1
ATOM 1710 C C . PHE B 1 60 ? 11.477 -14.695 -1.071 1 86.38 60 PHE B C 1
ATOM 1712 O O . PHE B 1 60 ? 11.211 -13.57 -0.649 1 86.38 60 PHE B O 1
ATOM 1719 N N . GLU B 1 61 ? 11.094 -15.844 -0.423 1 88.31 61 GLU B N 1
ATOM 1720 C CA . GLU B 1 61 ? 10.25 -15.758 0.764 1 88.31 61 GLU B CA 1
ATOM 1721 C C . GLU B 1 61 ? 11.008 -15.141 1.937 1 88.31 61 GLU B C 1
ATOM 1723 O O . GLU B 1 61 ? 10.492 -14.258 2.623 1 88.31 61 GLU B O 1
ATOM 1728 N N . THR B 1 62 ? 12.227 -15.562 2.061 1 92.88 62 THR B N 1
ATOM 1729 C CA . THR B 1 62 ? 13.055 -15.039 3.143 1 92.88 62 THR B CA 1
ATOM 1730 C C . THR B 1 62 ? 13.383 -13.57 2.908 1 92.88 62 THR B C 1
ATOM 1732 O O . THR B 1 62 ? 13.352 -12.766 3.842 1 92.88 62 THR B O 1
ATOM 1735 N N . ILE B 1 63 ? 13.672 -13.211 1.687 1 94.56 63 ILE B N 1
ATOM 1736 C CA . ILE B 1 63 ? 13.945 -11.82 1.335 1 94.56 63 ILE B CA 1
ATOM 1737 C C . ILE B 1 63 ? 12.711 -10.969 1.6 1 94.56 63 ILE B C 1
ATOM 1739 O O . ILE B 1 63 ? 12.805 -9.883 2.176 1 94.56 63 ILE B O 1
ATOM 1743 N N . GLY B 1 64 ? 11.531 -11.453 1.231 1 93.44 64 GLY B N 1
ATOM 1744 C CA . GLY B 1 64 ? 10.281 -10.75 1.5 1 93.44 64 GLY B CA 1
ATOM 1745 C C . GLY B 1 64 ? 10.07 -10.461 2.973 1 93.44 64 GLY B C 1
ATOM 1746 O O . GLY B 1 64 ? 9.664 -9.359 3.34 1 93.44 64 GLY B O 1
ATOM 1747 N N . LYS B 1 65 ? 10.305 -11.492 3.793 1 94.94 65 LYS B N 1
ATOM 1748 C CA . LYS B 1 65 ? 10.172 -11.32 5.234 1 94.94 65 LYS B CA 1
ATOM 1749 C C . LYS B 1 65 ? 11.172 -10.297 5.766 1 94.94 65 LYS B C 1
ATOM 1751 O O . LYS B 1 65 ? 10.828 -9.469 6.609 1 94.94 65 LYS B O 1
ATOM 1756 N N . CYS B 1 66 ? 12.414 -10.391 5.332 1 96.56 66 CYS B N 1
ATOM 1757 C CA . CYS B 1 66 ? 13.469 -9.453 5.719 1 96.56 66 CYS B CA 1
ATOM 1758 C C . CYS B 1 66 ? 13.102 -8.031 5.324 1 96.56 66 CYS B C 1
ATOM 1760 O O . CYS B 1 66 ? 13.211 -7.105 6.133 1 96.56 66 CYS B O 1
ATOM 1762 N N . VAL B 1 67 ? 12.633 -7.781 4.094 1 96.69 67 VAL B N 1
ATOM 1763 C CA . VAL B 1 67 ? 12.234 -6.469 3.594 1 96.69 67 VAL B CA 1
ATOM 1764 C C . VAL B 1 67 ? 11.078 -5.93 4.426 1 96.69 67 VAL B C 1
ATOM 1766 O O . VAL B 1 67 ? 11.062 -4.754 4.797 1 96.69 67 VAL B O 1
ATOM 1769 N N . ASN B 1 68 ? 10.094 -6.781 4.676 1 96.44 68 ASN B N 1
ATOM 1770 C CA . ASN B 1 68 ? 8.961 -6.367 5.5 1 96.44 68 ASN B CA 1
ATOM 1771 C C . ASN B 1 68 ? 9.414 -5.914 6.887 1 96.44 68 ASN B C 1
ATOM 1773 O O . ASN B 1 68 ? 8.883 -4.941 7.43 1 96.44 68 ASN B O 1
ATOM 1777 N N . ASN B 1 69 ? 10.367 -6.621 7.469 1 96.56 69 ASN B N 1
ATOM 1778 C CA . ASN B 1 69 ? 10.906 -6.234 8.766 1 96.56 69 ASN B CA 1
ATOM 1779 C C . ASN B 1 69 ? 11.609 -4.879 8.703 1 96.56 69 ASN B C 1
ATOM 1781 O O . ASN B 1 69 ? 11.508 -4.082 9.641 1 96.56 69 ASN B O 1
ATOM 1785 N N . CYS B 1 70 ? 12.273 -4.613 7.602 1 97.19 70 CYS B N 1
ATOM 1786 C CA . CYS B 1 70 ? 12.984 -3.35 7.418 1 97.19 70 CYS B CA 1
ATOM 1787 C C . CYS B 1 70 ? 12.008 -2.189 7.285 1 97.19 70 CYS B C 1
ATOM 1789 O O . CYS B 1 70 ? 12.289 -1.08 7.738 1 97.19 70 CYS B O 1
ATOM 1791 N N . GLN B 1 71 ? 10.883 -2.486 6.695 1 96.88 71 GLN B N 1
ATOM 1792 C CA . GLN B 1 71 ? 9.953 -1.407 6.387 1 96.88 71 GLN B CA 1
ATOM 1793 C C . GLN B 1 71 ? 8.891 -1.268 7.48 1 96.88 71 GLN B C 1
ATOM 1795 O O . GLN B 1 71 ? 8.133 -0.301 7.488 1 96.88 71 GLN B O 1
ATOM 1800 N N . LYS B 1 72 ? 8.914 -2.154 8.484 1 96.94 72 LYS B N 1
ATOM 1801 C CA . LYS B 1 72 ? 7.871 -2.203 9.5 1 96.94 72 LYS B CA 1
ATOM 1802 C C . LYS B 1 72 ? 7.793 -0.887 10.266 1 96.94 72 LYS B C 1
ATOM 1804 O O . LYS B 1 72 ? 6.703 -0.338 10.461 1 96.94 72 LYS B O 1
ATOM 1809 N N . GLY B 1 73 ? 8.859 -0.32 10.672 1 95.94 73 GLY B N 1
ATOM 1810 C CA . GLY B 1 73 ? 8.891 0.918 11.43 1 95.94 73 GLY B CA 1
ATOM 1811 C C . GLY B 1 73 ? 8.406 2.117 10.641 1 95.94 73 GLY B C 1
ATOM 1812 O O . GLY B 1 73 ? 7.637 2.938 11.148 1 95.94 73 GLY B O 1
ATOM 1813 N N . THR B 1 74 ? 8.906 2.27 9.438 1 96.12 74 THR B N 1
ATOM 1814 C CA . THR B 1 74 ? 8.508 3.396 8.594 1 96.12 74 THR B CA 1
ATOM 1815 C C . THR B 1 74 ? 7.02 3.336 8.273 1 96.12 74 THR B C 1
ATOM 1817 O O . THR B 1 74 ? 6.336 4.363 8.273 1 96.12 74 THR B O 1
ATOM 1820 N N . GLU B 1 75 ? 6.539 2.109 7.988 1 95.94 75 GLU B N 1
ATOM 1821 C CA . GLU B 1 75 ? 5.113 1.945 7.723 1 95.94 75 GLU B CA 1
ATOM 1822 C C . GLU B 1 75 ? 4.281 2.287 8.953 1 95.94 75 GLU B C 1
ATOM 1824 O O . GLU B 1 75 ? 3.238 2.939 8.844 1 95.94 75 GLU B O 1
ATOM 1829 N N . HIS B 1 76 ? 4.727 1.84 10.07 1 96.69 76 HIS B N 1
ATOM 1830 C CA . HIS B 1 76 ? 4.031 2.166 11.312 1 96.69 76 HIS B CA 1
ATOM 1831 C C . HIS B 1 76 ? 3.99 3.672 11.539 1 96.69 76 HIS B C 1
ATOM 1833 O O . HIS B 1 76 ? 2.951 4.219 11.922 1 96.69 76 HIS B O 1
ATOM 1839 N N . PHE B 1 77 ? 5.113 4.355 11.32 1 97.25 77 PHE B N 1
ATOM 1840 C CA . PHE B 1 77 ? 5.191 5.797 11.508 1 97.25 77 PHE B CA 1
ATOM 1841 C C . PHE B 1 77 ? 4.207 6.516 10.594 1 97.25 77 PHE B C 1
ATOM 1843 O O . PHE B 1 77 ? 3.508 7.438 11.023 1 97.25 77 P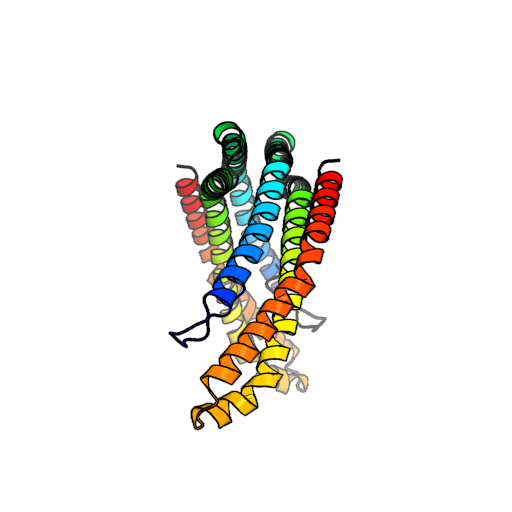HE B O 1
ATOM 1850 N N . VAL B 1 78 ? 4.125 6.156 9.414 1 94.81 78 VAL B N 1
ATOM 1851 C CA . VAL B 1 78 ? 3.191 6.738 8.453 1 94.81 78 VAL B CA 1
ATOM 1852 C C . VAL B 1 78 ? 1.76 6.547 8.945 1 94.81 78 VAL B C 1
ATOM 1854 O O . VAL B 1 78 ? 0.943 7.469 8.875 1 94.81 78 VAL B O 1
ATOM 1857 N N . GLN B 1 79 ? 1.523 5.379 9.461 1 96.94 79 GLN B N 1
ATOM 1858 C CA . GLN B 1 79 ? 0.19 5.09 9.977 1 96.94 79 GLN B CA 1
ATOM 1859 C C . GLN B 1 79 ? -0.143 5.984 11.164 1 96.94 79 GLN B C 1
ATOM 1861 O O . GLN B 1 79 ? -1.265 6.484 11.281 1 96.94 79 GLN B O 1
ATOM 1866 N N . VAL B 1 80 ? 0.778 6.164 11.992 1 97.38 80 VAL B N 1
ATOM 1867 C CA . VAL B 1 80 ? 0.566 7.008 13.156 1 97.38 80 VAL B CA 1
ATOM 1868 C C . VAL B 1 80 ? 0.258 8.438 12.711 1 97.38 80 VAL B C 1
ATOM 1870 O O . VAL B 1 80 ? -0.666 9.07 13.234 1 97.38 80 VAL B O 1
ATOM 1873 N N . VAL B 1 81 ? 1.062 8.938 11.781 1 97.56 81 VAL B N 1
ATOM 1874 C CA . VAL B 1 81 ? 0.833 10.273 11.258 1 97.56 81 VAL B CA 1
ATOM 1875 C C . VAL B 1 81 ? -0.582 10.375 10.688 1 97.56 81 VAL B C 1
ATOM 1877 O O . VAL B 1 81 ? -1.312 11.32 10.984 1 97.56 81 VAL B O 1
ATOM 1880 N N . GLN B 1 82 ? -0.946 9.414 9.883 1 96.62 82 GLN B N 1
ATOM 1881 C CA . GLN B 1 82 ? -2.268 9.391 9.266 1 96.62 82 GLN B CA 1
ATOM 1882 C C . GLN B 1 82 ? -3.369 9.367 10.32 1 96.62 82 GLN B C 1
ATOM 1884 O O . GLN B 1 82 ? -4.367 10.078 10.195 1 96.62 82 GLN B O 1
ATOM 1889 N N . ASN B 1 83 ? -3.172 8.578 11.305 1 97.44 83 ASN B N 1
ATOM 1890 C CA . ASN B 1 83 ? -4.16 8.477 12.367 1 97.44 83 ASN B CA 1
ATOM 1891 C C . ASN B 1 83 ? -4.301 9.789 13.133 1 97.44 83 ASN B C 1
ATOM 1893 O O . ASN B 1 83 ? -5.414 10.211 13.461 1 97.44 83 ASN B O 1
ATOM 1897 N N . GLU B 1 84 ? -3.211 10.414 13.406 1 97.44 84 GLU B N 1
ATOM 1898 C CA . GLU B 1 84 ? -3.236 11.695 14.102 1 97.44 84 GLU B CA 1
ATOM 1899 C C . GLU B 1 84 ? -3.998 12.742 13.289 1 97.44 84 GLU B C 1
ATOM 1901 O O . GLU B 1 84 ? -4.824 13.477 13.836 1 97.44 84 GLU B O 1
ATOM 1906 N N . MET B 1 85 ? -3.75 12.758 12.055 1 96.25 85 MET B N 1
ATOM 1907 C CA . MET B 1 85 ? -4.418 13.719 11.18 1 96.25 85 MET B CA 1
ATOM 1908 C C . MET B 1 85 ? -5.906 13.406 11.062 1 96.25 85 MET B C 1
ATOM 1910 O O . MET B 1 85 ? -6.738 14.312 11.055 1 96.25 85 MET B O 1
ATOM 1914 N N . GLN B 1 86 ? -6.152 12.141 10.922 1 96.69 86 GLN B N 1
ATOM 1915 C CA . GLN B 1 86 ? -7.547 11.727 10.82 1 96.69 86 GLN B CA 1
ATOM 1916 C C . GLN B 1 86 ? -8.32 12.102 12.086 1 96.69 86 GLN B C 1
ATOM 1918 O O . GLN B 1 86 ? -9.453 12.578 12 1 96.69 86 GLN B O 1
ATOM 1923 N N . ASN B 1 87 ? -7.754 11.922 13.188 1 96.75 87 ASN B N 1
ATOM 1924 C CA . ASN B 1 87 ? -8.383 12.273 14.453 1 96.75 87 ASN B CA 1
ATOM 1925 C C . ASN B 1 87 ? -8.633 13.773 14.555 1 96.75 87 ASN B C 1
ATOM 1927 O O . ASN B 1 87 ? -9.711 14.203 14.969 1 96.75 87 ASN B O 1
ATOM 1931 N N . LEU B 1 88 ? -7.551 14.508 14.234 1 96.88 88 LEU B N 1
ATOM 1932 C CA . LEU B 1 88 ? -7.699 15.961 14.234 1 96.88 88 LEU B CA 1
ATOM 1933 C C . LEU B 1 88 ? -8.82 16.391 13.297 1 96.88 88 LEU B C 1
ATOM 1935 O O . LEU B 1 88 ? -9.648 17.234 13.656 1 96.88 88 LEU B O 1
ATOM 1939 N N . GLN B 1 89 ? -8.828 15.867 12.18 1 94.81 89 GLN B N 1
ATOM 1940 C CA . GLN B 1 89 ? -9.852 16.172 11.18 1 94.81 89 GLN B CA 1
ATOM 1941 C C . GLN B 1 89 ? -11.242 15.805 11.688 1 94.81 89 GLN B C 1
ATOM 1943 O O . GLN B 1 89 ? -12.203 16.562 11.5 1 94.81 89 GLN B O 1
ATOM 1948 N N . ASN B 1 90 ? -11.359 14.641 12.258 1 95.5 90 ASN B N 1
ATOM 1949 C CA . ASN B 1 90 ? -12.641 14.211 12.812 1 95.5 90 ASN B CA 1
ATOM 1950 C C . ASN B 1 90 ? -13.141 15.172 13.883 1 95.5 90 ASN B C 1
ATOM 1952 O O . ASN B 1 90 ? -14.32 15.5 13.93 1 95.5 90 ASN B O 1
ATOM 1956 N N . ASN B 1 91 ? -12.281 15.633 14.758 1 95.31 91 ASN B N 1
ATOM 1957 C CA . ASN B 1 91 ? -12.625 16.594 15.805 1 95.31 91 ASN B CA 1
ATOM 1958 C C . ASN B 1 91 ? -13.094 17.922 15.211 1 95.31 91 ASN B C 1
ATOM 1960 O O . ASN B 1 91 ? -14.109 18.469 15.648 1 95.31 91 ASN B O 1
ATOM 1964 N N . LEU B 1 92 ? -12.352 18.328 14.219 1 94.69 92 LEU B N 1
ATOM 1965 C CA . LEU B 1 92 ? -12.711 19.578 13.555 1 94.69 92 LEU B CA 1
ATOM 1966 C C . LEU B 1 92 ? -14.031 19.453 12.812 1 94.69 92 LEU B C 1
ATOM 1968 O O . LEU B 1 92 ? -14.891 20.328 12.898 1 94.69 92 LEU B O 1
ATOM 1972 N N . GLN B 1 93 ? -14.211 18.391 12.156 1 93.5 93 GLN B N 1
ATOM 1973 C CA . GLN B 1 93 ? -15.445 18.141 11.406 1 93.5 93 GLN B CA 1
ATOM 1974 C C . GLN B 1 93 ? -16.656 18.094 12.344 1 93.5 93 GLN B C 1
ATOM 1976 O O . GLN B 1 93 ? -17.688 18.688 12.055 1 93.5 93 GLN B O 1
ATOM 1981 N N . SER B 1 94 ? -16.531 17.391 13.383 1 95.19 94 SER B N 1
ATOM 1982 C CA . SER B 1 94 ? -17.594 17.297 14.367 1 95.19 94 SER B CA 1
ATOM 1983 C C . SER B 1 94 ? -17.969 18.672 14.914 1 95.19 94 SER B C 1
ATOM 1985 O O . SER B 1 94 ? -19.156 19 15.031 1 95.19 94 SER B O 1
ATOM 1987 N N . CYS B 1 95 ? -17 19.438 15.266 1 95.5 95 CYS B N 1
ATOM 1988 C CA . CYS B 1 95 ? -17.219 20.781 15.773 1 95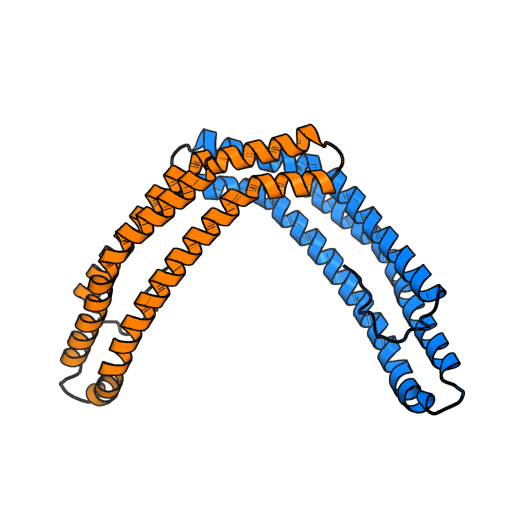.5 95 CYS B CA 1
ATOM 1989 C C . CYS B 1 95 ? -17.922 21.641 14.734 1 95.5 95 CYS B C 1
ATOM 1991 O O . CYS B 1 95 ? -18.906 22.344 15.055 1 95.5 95 CYS B O 1
ATOM 1993 N N . GLN B 1 96 ? -17.484 21.594 13.414 1 92.56 96 GLN B N 1
ATOM 1994 C CA . GLN B 1 96 ? -18.078 22.375 12.336 1 92.56 96 GLN B CA 1
ATOM 1995 C C . GLN B 1 96 ? -19.516 21.938 12.055 1 92.56 96 GLN B C 1
ATOM 1997 O O . GLN B 1 96 ? -20.375 22.75 11.75 1 92.56 96 GLN B O 1
ATOM 2002 N N . GLN B 1 97 ? -19.719 20.656 12.18 1 90.94 97 GLN B N 1
ATOM 2003 C CA . GLN B 1 97 ? -21.078 20.156 11.969 1 90.94 97 GLN B CA 1
ATOM 2004 C C . GLN B 1 97 ? -22.047 20.719 13 1 90.94 97 GLN B C 1
ATOM 2006 O O . GLN B 1 97 ? -23.203 21.016 12.688 1 90.94 97 GLN B O 1
ATOM 2011 N N . SER B 1 98 ? -21.688 20.859 14.242 1 93.75 98 SER B N 1
ATOM 2012 C CA . SER B 1 98 ? -22.5 21.469 15.281 1 93.75 98 SER B CA 1
ATOM 2013 C C . SER B 1 98 ? -22.891 22.891 14.922 1 93.75 98 SER B C 1
ATOM 2015 O O . SER B 1 98 ? -24.016 23.328 15.18 1 93.75 98 SER B O 1
ATOM 2017 N N . CYS B 1 99 ? -21.922 23.594 14.344 1 90.19 99 CYS B N 1
ATOM 2018 C CA . CYS B 1 99 ? -22.219 24.953 13.883 1 90.19 99 CYS B CA 1
ATOM 2019 C C . CYS B 1 99 ? -23.25 24.922 12.766 1 90.19 99 CYS B C 1
ATOM 2021 O O . CYS B 1 99 ? -24.203 25.719 12.781 1 90.19 99 CYS B O 1
ATOM 2023 N N . PHE B 1 100 ? -23.125 24 11.828 1 87 100 PHE B N 1
ATOM 2024 C CA . PHE B 1 100 ? -24.062 23.906 10.711 1 87 100 PHE B CA 1
ATOM 2025 C C . PHE B 1 100 ? -25.453 23.516 11.203 1 87 100 PHE B C 1
ATOM 2027 O O . PHE B 1 100 ? -26.453 24.078 10.75 1 87 100 PHE B O 1
ATOM 2034 N N . TYR B 1 101 ? -25.5 22.625 12.07 1 88.06 101 TYR B N 1
ATOM 2035 C CA . TYR B 1 101 ? -26.766 22.203 12.633 1 88.06 101 TYR B CA 1
ATOM 2036 C C . TYR B 1 101 ? -27.453 23.344 13.367 1 88.06 101 TYR B C 1
ATOM 2038 O O . TYR B 1 101 ? -28.672 23.5 13.289 1 88.06 101 TYR B O 1
ATOM 2046 N N . LYS B 1 102 ? -26.734 24.078 14.086 1 89.06 102 LYS B N 1
ATOM 2047 C CA . LYS B 1 102 ? -27.266 25.188 14.891 1 89.06 102 LYS B CA 1
ATOM 2048 C C . LYS B 1 102 ? -27.781 26.312 14.008 1 89.06 102 LYS B C 1
ATOM 2050 O O . LYS B 1 102 ? -28.844 26.891 14.289 1 89.06 102 LYS B O 1
ATOM 2055 N N . TYR B 1 103 ? -27.125 26.562 12.867 1 85.56 103 TYR B N 1
ATOM 2056 C CA . TYR B 1 103 ? -27.453 27.797 12.148 1 85.56 103 TYR B CA 1
ATOM 2057 C C . TYR B 1 103 ? -28.141 27.484 10.82 1 85.56 103 TYR B C 1
ATOM 2059 O O . TYR B 1 103 ? -28.688 28.391 10.188 1 85.56 103 TYR B O 1
ATOM 2067 N N . SER B 1 104 ? -28.125 26.203 10.398 1 79.69 104 SER B N 1
ATOM 2068 C CA . SER B 1 104 ? -28.719 25.828 9.117 1 79.69 104 SER B CA 1
ATOM 2069 C C . SER B 1 104 ? -30.234 26.031 9.117 1 79.69 104 SER B C 1
ATOM 2071 O O . SER B 1 104 ? -30.781 26.594 8.18 1 79.69 104 SER B O 1
ATOM 2073 N N . PRO B 1 105 ? -31.016 25.484 10.125 1 74.31 105 PRO B N 1
ATOM 2074 C CA . PRO B 1 105 ? -32.469 25.703 10.07 1 74.31 105 PRO B CA 1
ATOM 2075 C C . PRO B 1 105 ? -32.812 27.188 9.906 1 74.31 105 PRO B C 1
ATOM 2077 O O . PRO B 1 105 ? -33.75 27.516 9.172 1 74.31 105 PRO B O 1
ATOM 2080 N N . ASN B 1 106 ? -32.094 28.031 10.523 1 67.19 106 ASN B N 1
ATOM 2081 C CA . ASN B 1 106 ? -32.344 29.469 10.422 1 67.19 106 ASN B CA 1
ATOM 2082 C C . ASN B 1 106 ? -31.906 30.031 9.07 1 67.19 106 ASN B C 1
ATOM 2084 O O . ASN B 1 106 ? -32.438 31.031 8.602 1 67.19 106 ASN B O 1
ATOM 2088 N N . TYR B 1 107 ? -30.797 29.375 8.578 1 65.06 107 TYR B N 1
ATOM 2089 C CA . TYR B 1 107 ? -30.297 29.781 7.273 1 65.06 107 TYR B CA 1
ATOM 2090 C C . TYR B 1 107 ? -31.312 29.5 6.176 1 65.06 107 TYR B C 1
ATOM 2092 O O . TYR B 1 107 ? -31.562 30.328 5.305 1 65.06 107 TYR B O 1
ATOM 2100 N N . ALA B 1 108 ? -31.828 28.297 6.227 1 60.25 108 ALA B N 1
ATOM 2101 C CA . ALA B 1 108 ? -32.844 27.938 5.23 1 60.25 108 ALA B CA 1
ATOM 2102 C C . ALA B 1 108 ? -34.062 28.844 5.344 1 60.25 108 ALA B C 1
ATOM 2104 O O . ALA B 1 108 ? -34.656 29.25 4.332 1 60.25 108 ALA B O 1
ATOM 2105 N N . LYS B 1 109 ? -34.406 29.234 6.527 1 62.88 109 LYS B N 1
ATOM 2106 C CA . LYS B 1 109 ? -35.562 30.094 6.73 1 62.88 109 LYS B CA 1
ATOM 2107 C C . LYS B 1 109 ? -35.25 31.547 6.406 1 62.88 109 LYS B C 1
ATOM 2109 O O . LYS B 1 109 ? -36.125 32.312 6.008 1 62.88 109 LYS B O 1
ATOM 2114 N N . SER B 1 110 ? -33.938 31.875 6.641 1 58.28 110 SER B N 1
ATOM 2115 C CA . SER B 1 110 ? -33.531 33.281 6.496 1 58.28 110 SER B CA 1
ATOM 2116 C C . SER B 1 110 ? -33.25 33.625 5.039 1 58.28 110 SER B C 1
ATOM 2118 O O . SER B 1 110 ? -33.188 34.781 4.676 1 58.28 110 SER B O 1
ATOM 2120 N N . ASN B 1 111 ? -32.781 32.625 4.184 1 59.56 111 ASN B N 1
ATOM 2121 C CA . ASN B 1 111 ? -32.594 33.031 2.795 1 59.56 111 ASN B CA 1
ATOM 2122 C C . ASN B 1 111 ? -33.781 33.812 2.275 1 59.56 111 ASN B C 1
ATOM 2124 O O . ASN B 1 111 ? -33.688 34.5 1.241 1 59.56 111 ASN B O 1
ATOM 2128 N N . ALA B 1 112 ? -34.719 33.5 2.98 1 54 112 ALA B N 1
ATOM 2129 C CA . ALA B 1 112 ? -35.844 34.281 2.5 1 54 112 ALA B CA 1
ATOM 2130 C C . ALA B 1 112 ? -35.969 35.594 3.268 1 54 112 ALA B C 1
ATOM 2132 O O . ALA B 1 112 ? -36.688 36.5 2.848 1 54 112 ALA B O 1
ATOM 2133 N N . SER B 1 113 ? -35.25 35.688 4.375 1 57.25 113 SER B N 1
ATOM 2134 C CA . SER B 1 113 ? -35.469 36.906 5.152 1 57.25 113 SER B CA 1
ATOM 2135 C C . SER B 1 113 ? -34.188 37.719 5.27 1 57.25 113 SER B C 1
ATOM 2137 O O . SER B 1 113 ? -33.094 37.25 4.906 1 57.25 113 SER B O 1
ATOM 2139 N N . ILE B 1 114 ? -34.094 39.125 5.645 1 60.44 114 ILE B N 1
ATOM 2140 C CA . ILE B 1 114 ? -33.188 40.25 5.816 1 60.44 114 ILE B CA 1
ATOM 2141 C C . ILE B 1 114 ? -32.031 39.844 6.703 1 60.44 114 ILE B C 1
ATOM 2143 O O . ILE B 1 114 ? -30.953 40.438 6.656 1 60.44 114 ILE B O 1
ATOM 2147 N N . ASP B 1 115 ? -32.125 38.594 7.312 1 66.75 115 ASP B N 1
ATOM 2148 C CA . ASP B 1 115 ? -31.156 38.281 8.352 1 66.75 115 ASP B CA 1
ATOM 2149 C C . ASP B 1 115 ? -30.109 37.281 7.848 1 66.75 115 ASP B C 1
ATOM 2151 O O . ASP B 1 115 ? -29.266 36.812 8.625 1 66.75 115 ASP B O 1
ATOM 2155 N N . GLY B 1 116 ? -30.094 37.094 6.516 1 72.56 116 GLY B N 1
ATOM 2156 C CA . GLY B 1 116 ? -29.203 36.125 5.867 1 72.56 116 GLY B CA 1
ATOM 2157 C C . GLY B 1 116 ? -27.734 36.375 6.145 1 72.56 116 GLY B C 1
ATOM 2158 O O . GLY B 1 116 ? -27.047 35.5 6.684 1 72.56 116 GLY B O 1
ATOM 2159 N N . PRO B 1 117 ? -27.422 37.688 5.812 1 76.38 117 PRO B N 1
ATOM 2160 C CA . PRO B 1 117 ? -26.016 38 6.02 1 76.38 117 PRO B CA 1
ATOM 2161 C C . PRO B 1 117 ? -25.578 37.875 7.48 1 76.38 117 PRO B C 1
ATOM 2163 O O . PRO B 1 117 ? -24.438 37.531 7.766 1 76.38 117 PRO B O 1
ATOM 2166 N N . THR B 1 118 ? -26.531 38.188 8.422 1 81.25 118 THR B N 1
ATOM 2167 C CA . THR B 1 118 ? -26.219 38.125 9.844 1 81.25 118 THR B CA 1
ATOM 2168 C C . THR B 1 118 ? -26.031 36.656 10.273 1 81.25 118 THR B C 1
ATOM 2170 O O . THR B 1 118 ? -25.094 36.344 11.008 1 81.25 118 THR B O 1
ATOM 2173 N N . ILE B 1 119 ? -26.812 35.75 9.797 1 81.31 119 ILE B N 1
ATOM 2174 C CA . ILE B 1 119 ? -26.734 34.344 10.125 1 81.31 119 ILE B CA 1
ATOM 2175 C C . ILE B 1 119 ? -25.438 33.75 9.555 1 81.31 119 ILE B C 1
ATOM 2177 O O . ILE B 1 119 ? -24.781 32.938 10.203 1 81.31 119 ILE B O 1
ATOM 2181 N N . GLU B 1 120 ? -25.125 34.188 8.375 1 80.81 120 GLU B N 1
ATOM 2182 C CA . GLU B 1 120 ? -23.891 33.75 7.746 1 80.81 120 GLU B CA 1
ATOM 2183 C C . GLU B 1 120 ? -22.672 34.156 8.586 1 80.81 120 GLU B C 1
ATOM 2185 O O . GLU B 1 120 ? -21.75 33.375 8.758 1 80.81 120 GLU B O 1
ATOM 2190 N N . LYS B 1 121 ? -22.734 35.375 9.078 1 85.44 121 LYS B N 1
ATOM 2191 C CA . LYS B 1 121 ? -21.641 35.875 9.906 1 85.44 121 LYS B CA 1
ATOM 2192 C C . LYS B 1 121 ? -21.547 35.125 11.219 1 85.44 121 LYS B C 1
ATOM 2194 O O . LYS B 1 121 ? -20.453 34.812 11.703 1 85.44 121 LYS B O 1
ATOM 2199 N N . GLU B 1 122 ? -22.688 34.812 11.781 1 86.94 122 GLU B N 1
ATOM 2200 C CA . GLU B 1 122 ? -22.719 34.031 13.023 1 86.94 122 GLU B CA 1
ATOM 2201 C C . GLU B 1 122 ? -22.188 32.625 12.812 1 86.94 122 GLU B C 1
ATOM 2203 O O . GLU B 1 122 ? -21.453 32.094 13.656 1 86.94 122 GLU B O 1
ATOM 2208 N N . MET B 1 123 ? -22.547 32 11.734 1 85.69 123 MET B N 1
ATOM 2209 C CA . MET B 1 123 ? -22.062 30.672 11.398 1 85.69 123 MET B CA 1
ATOM 2210 C C . MET B 1 123 ? -20.547 30.688 11.203 1 85.69 123 MET B C 1
ATOM 2212 O O . MET B 1 123 ? -19.859 29.797 11.703 1 85.69 123 MET B O 1
ATOM 2216 N N . GLU B 1 124 ? -20.094 31.672 10.477 1 88.12 124 GLU B N 1
ATOM 2217 C CA . GLU B 1 124 ? -18.641 31.812 10.273 1 88.12 124 GLU B CA 1
ATOM 2218 C C . GLU B 1 124 ? -17.906 31.953 11.602 1 88.12 124 GLU B C 1
ATOM 2220 O O . GLU B 1 124 ? -16.859 31.328 11.797 1 88.12 124 GLU B O 1
ATOM 2225 N N . GLY B 1 125 ? -18.484 32.844 12.453 1 91.44 125 GLY B N 1
ATOM 2226 C CA . GLY B 1 125 ? -17.891 32.969 13.773 1 91.44 125 GLY B CA 1
ATOM 2227 C C . GLY B 1 125 ? -17.844 31.672 14.555 1 91.44 125 GLY B C 1
ATOM 2228 O O . GLY B 1 125 ? -16.875 31.406 15.258 1 91.44 125 GLY B O 1
ATOM 2229 N N . CYS B 1 126 ? -18.828 30.922 14.469 1 92.81 126 CYS B N 1
ATOM 2230 C CA . CYS B 1 126 ? -18.906 29.625 15.125 1 92.81 126 CYS B CA 1
ATOM 2231 C C . CYS B 1 126 ? -17.828 28.672 14.594 1 92.81 126 CYS B C 1
ATOM 2233 O O . CYS B 1 126 ? -17.125 28.031 15.375 1 92.81 126 CYS B O 1
ATOM 2235 N N . VAL B 1 127 ? -17.609 28.609 13.234 1 92.25 127 VAL B N 1
ATOM 2236 C CA . VAL B 1 127 ? -16.609 27.734 12.609 1 92.25 127 VAL B CA 1
ATOM 2237 C C . VAL B 1 127 ? -15.211 28.188 13 1 92.25 127 VAL B C 1
ATOM 2239 O O . VAL B 1 127 ? -14.336 27.344 13.273 1 92.25 127 VAL B O 1
ATOM 2242 N N . VAL B 1 128 ? -15 29.484 13.062 1 93.88 128 VAL B N 1
ATOM 2243 C CA . VAL B 1 128 ? -13.695 30 13.461 1 93.88 128 VAL B CA 1
ATOM 2244 C C . VAL B 1 128 ? -13.367 29.547 14.883 1 93.88 128 VAL B C 1
ATOM 2246 O O . VAL B 1 128 ? -12.219 29.203 15.18 1 93.88 128 VAL B O 1
ATOM 2249 N N . LYS B 1 129 ? -14.344 29.516 15.766 1 95.25 129 LYS B N 1
ATOM 2250 C CA . LYS B 1 129 ? -14.133 29.094 17.141 1 95.25 129 LYS B CA 1
ATOM 2251 C C . LYS B 1 129 ? -13.703 27.625 17.203 1 95.25 129 LYS B C 1
ATOM 2253 O O . LYS B 1 129 ? -12.984 27.219 18.125 1 95.25 129 LYS B O 1
ATOM 2258 N N . CYS B 1 130 ? -14.148 26.844 16.25 1 95.44 130 CYS B N 1
ATOM 2259 C CA . CYS B 1 130 ? -13.719 25.453 16.188 1 95.44 130 CYS B CA 1
ATOM 2260 C C . CYS B 1 130 ? -12.211 25.359 16 1 95.44 130 CYS B C 1
ATOM 2262 O O . CYS B 1 130 ? -11.555 24.531 16.641 1 95.44 130 CYS B O 1
ATOM 2264 N N . PHE B 1 131 ? -11.648 26.172 15.125 1 95.62 131 PHE B N 1
ATOM 2265 C CA . PHE B 1 131 ? -10.211 26.188 14.891 1 95.62 131 PHE B CA 1
ATOM 2266 C C . PHE B 1 131 ? -9.461 26.625 16.141 1 95.62 131 PHE B C 1
ATOM 2268 O O . PHE B 1 131 ? -8.445 26.031 16.516 1 95.62 131 PHE B O 1
ATOM 2275 N N . ASP B 1 132 ? -10.016 27.641 16.812 1 95.5 132 ASP B N 1
ATOM 2276 C CA . ASP B 1 132 ? -9.391 28.141 18.031 1 95.5 132 ASP B CA 1
ATOM 2277 C C . ASP B 1 132 ? -9.398 27.094 19.125 1 95.5 132 ASP B C 1
ATOM 2279 O O . ASP B 1 132 ? -8.406 26.938 19.844 1 95.5 132 ASP B O 1
ATOM 2283 N N . LYS B 1 133 ? -10.43 26.422 19.219 1 95.5 133 LYS B N 1
ATOM 2284 C CA . LYS B 1 133 ? -10.609 25.391 20.234 1 95.5 133 LYS B CA 1
ATOM 2285 C C . LYS B 1 133 ? -9.625 24.25 20.047 1 95.5 133 LYS B C 1
ATOM 2287 O O . LYS B 1 133 ? -9.133 23.672 21.016 1 95.5 133 LYS B O 1
ATOM 2292 N N . HIS B 1 134 ? -9.312 23.953 18.812 1 96.12 134 HIS B N 1
ATOM 2293 C CA . HIS B 1 134 ? -8.547 22.75 18.547 1 96.12 134 HIS B CA 1
ATOM 2294 C C . HIS B 1 134 ? -7.094 23.078 18.203 1 96.12 134 HIS B C 1
ATOM 2296 O O . HIS B 1 134 ? -6.254 22.188 18.125 1 96.12 134 HIS B O 1
ATOM 2302 N N . GLU B 1 135 ? -6.723 24.297 18.078 1 96.12 135 GLU B N 1
ATOM 2303 C CA . GLU B 1 135 ? -5.363 24.703 17.75 1 96.12 135 GLU B CA 1
ATOM 2304 C C . GLU B 1 135 ? -4.371 24.234 18.812 1 96.12 135 GLU B C 1
ATOM 2306 O O . GLU B 1 135 ? -3.26 23.812 18.484 1 96.12 135 GLU B O 1
ATOM 2311 N N . PRO B 1 136 ? -4.836 24.219 20.078 1 95.44 136 PRO B N 1
ATOM 2312 C CA . PRO B 1 136 ? -3.893 23.781 21.109 1 95.44 136 PRO B CA 1
ATOM 2313 C C . PRO B 1 136 ? -3.545 22.297 21 1 95.44 136 PRO B C 1
ATOM 2315 O O . PRO B 1 136 ? -2.58 21.844 21.609 1 95.44 136 PRO B O 1
ATOM 2318 N N . MET B 1 137 ? -4.211 21.562 20.234 1 95.69 137 MET B N 1
ATOM 2319 C CA . MET B 1 137 ? -3.91 20.141 20.016 1 95.69 137 MET B CA 1
ATOM 2320 C C . MET B 1 137 ? -2.697 19.984 19.109 1 95.69 137 MET B C 1
ATOM 2322 O O . MET B 1 137 ? -2.076 18.922 19.094 1 95.69 137 MET B O 1
ATOM 2326 N N . LEU B 1 138 ? -2.373 21 18.328 1 97.38 138 LEU B N 1
ATOM 2327 C CA . LEU B 1 138 ? -1.348 20.875 17.297 1 97.38 138 LEU B CA 1
ATOM 2328 C C . LEU B 1 138 ? 0.019 20.609 17.906 1 97.38 138 LEU B C 1
ATOM 2330 O O . LEU B 1 138 ? 0.727 19.688 17.484 1 97.38 138 LEU B O 1
ATOM 2334 N N . PRO B 1 139 ? 0.358 21.359 18.969 1 96.69 139 PRO B N 1
ATOM 2335 C CA . PRO B 1 139 ? 1.636 21.047 19.609 1 96.69 139 PRO B CA 1
ATOM 2336 C C . PRO B 1 139 ? 1.652 19.656 20.234 1 96.69 139 PRO B C 1
ATOM 2338 O O . PRO B 1 139 ? 2.693 19 20.25 1 96.69 139 PRO B O 1
ATOM 2341 N N . GLU B 1 140 ? 0.551 19.234 20.75 1 97.19 140 GLU B N 1
ATOM 2342 C CA . GLU B 1 140 ? 0.473 17.906 21.312 1 97.19 140 GLU B CA 1
ATOM 2343 C C . GLU B 1 140 ? 0.676 16.828 20.25 1 97.19 140 GLU B C 1
ATOM 2345 O O . GLU B 1 140 ? 1.401 15.859 20.469 1 97.19 140 GLU B O 1
ATOM 2350 N N . ILE B 1 141 ? 0.076 17.016 19.156 1 97.62 141 ILE B N 1
ATOM 2351 C CA . ILE B 1 141 ? 0.232 16.109 18.016 1 97.62 141 ILE B CA 1
ATOM 2352 C C . ILE B 1 141 ? 1.695 16.078 17.578 1 97.62 141 ILE B C 1
ATOM 2354 O O . ILE B 1 141 ? 2.26 14.992 17.375 1 97.62 141 ILE B O 1
ATOM 2358 N N . SER B 1 142 ? 2.273 17.234 17.422 1 97.81 142 SER B N 1
ATOM 2359 C CA . SER B 1 142 ? 3.684 17.328 17.062 1 97.81 142 SER B CA 1
ATOM 2360 C C . SER B 1 142 ? 4.559 16.531 18.016 1 97.81 142 SER B C 1
ATOM 2362 O O . SER B 1 142 ? 5.438 15.781 17.594 1 97.81 142 SER B O 1
ATOM 2364 N N . ASP B 1 143 ? 4.266 16.656 19.312 1 97.69 143 ASP B N 1
ATOM 2365 C CA . ASP B 1 143 ? 5.035 15.961 20.328 1 97.69 143 ASP B CA 1
ATOM 2366 C C . ASP B 1 143 ? 4.883 14.445 20.188 1 97.69 143 ASP B C 1
ATOM 2368 O O . ASP B 1 143 ? 5.867 13.703 20.281 1 97.69 143 ASP B O 1
ATOM 2372 N N . ARG B 1 144 ? 3.721 14.016 20.016 1 97.19 144 ARG B N 1
ATOM 2373 C CA . ARG B 1 144 ? 3.469 12.586 19.875 1 97.19 144 ARG B CA 1
ATOM 2374 C C . ARG B 1 144 ? 4.172 12.023 18.641 1 97.19 144 ARG B C 1
ATOM 2376 O O . ARG B 1 144 ? 4.758 10.938 18.688 1 97.19 144 ARG B O 1
ATOM 2383 N N . LEU B 1 145 ? 4.125 12.734 17.562 1 97.69 145 LEU B N 1
ATOM 2384 C CA . LEU B 1 145 ? 4.777 12.289 16.344 1 97.69 145 LEU B CA 1
ATOM 2385 C C . LEU B 1 145 ? 6.293 12.227 16.516 1 97.69 145 LEU B C 1
ATOM 2387 O O . LEU B 1 145 ? 6.938 11.281 16.062 1 97.69 145 LEU B O 1
ATOM 2391 N N . HIS B 1 146 ? 6.859 13.219 17.25 1 97.38 146 HIS B N 1
ATOM 2392 C CA . HIS B 1 146 ? 8.289 13.219 17.516 1 97.38 146 HIS B CA 1
ATOM 2393 C C . HIS B 1 146 ? 8.68 12.047 18.406 1 97.38 146 HIS B C 1
ATOM 2395 O O . HIS B 1 146 ? 9.719 11.414 18.203 1 97.38 146 HIS B O 1
ATOM 2401 N N . LYS B 1 147 ? 7.879 11.789 19.344 1 97.31 147 LYS B N 1
ATOM 2402 C CA . LYS B 1 147 ? 8.133 10.656 20.234 1 97.31 147 LYS B CA 1
ATOM 2403 C C . LYS B 1 147 ? 8.117 9.336 19.469 1 97.31 147 LYS B C 1
ATOM 2405 O O . LYS B 1 147 ? 9.008 8.5 19.656 1 97.31 147 LYS B O 1
ATOM 2410 N N . THR B 1 148 ? 7.117 9.18 18.656 1 96.88 148 THR B N 1
ATOM 2411 C CA . THR B 1 148 ? 7.012 7.973 17.844 1 96.88 148 THR B CA 1
ATOM 2412 C C . THR B 1 148 ? 8.227 7.82 16.938 1 96.88 148 THR B C 1
ATOM 2414 O O . THR B 1 148 ? 8.789 6.727 16.812 1 96.88 148 THR B O 1
ATOM 2417 N N . LEU B 1 149 ? 8.586 8.898 16.25 1 96.69 149 LEU B N 1
ATOM 2418 C CA . LEU B 1 149 ? 9.742 8.875 15.359 1 96.69 149 LEU B CA 1
ATOM 2419 C C . LEU B 1 149 ? 11.008 8.469 16.109 1 96.69 149 LEU B C 1
ATOM 2421 O O . LEU B 1 149 ? 11.781 7.637 15.625 1 96.69 149 LEU B O 1
ATOM 2425 N N . LYS B 1 150 ? 11.195 8.977 17.297 1 95.69 150 LYS B N 1
ATOM 2426 C CA . LYS B 1 150 ? 12.367 8.656 18.109 1 95.69 150 LYS B CA 1
ATOM 2427 C C . LYS B 1 150 ? 12.375 7.188 18.516 1 95.69 150 LYS B C 1
ATOM 2429 O O . LYS B 1 150 ? 13.43 6.551 18.531 1 95.69 150 LYS B O 1
ATOM 2434 N N . GLU B 1 151 ? 11.227 6.664 18.844 1 94.75 151 GLU B N 1
ATOM 2435 C CA . GLU B 1 151 ? 11.094 5.262 19.219 1 94.75 151 GLU B CA 1
ATOM 2436 C C . GLU B 1 151 ? 11.422 4.34 18.047 1 94.75 151 GLU B C 1
ATOM 2438 O O . GLU B 1 151 ? 12.039 3.289 18.234 1 94.75 151 GLU B O 1
ATOM 2443 N N . GLU B 1 152 ? 11.062 4.809 16.844 1 92.81 152 GLU B N 1
ATOM 2444 C CA . GLU B 1 152 ? 11.281 3.994 15.648 1 92.81 152 GLU B CA 1
ATOM 2445 C C . GLU B 1 152 ? 12.75 4.035 15.219 1 92.81 152 GLU B C 1
ATOM 2447 O O . GLU B 1 152 ? 13.227 3.117 14.555 1 92.81 152 GLU B O 1
ATOM 2452 N N . MET B 1 153 ? 13.422 5.059 15.508 1 90 153 MET B N 1
ATOM 2453 C CA . MET B 1 153 ? 14.812 5.219 15.102 1 90 153 MET B CA 1
ATOM 2454 C C . MET B 1 153 ? 15.742 4.473 16.062 1 90 153 MET B C 1
ATOM 2456 O O . MET B 1 153 ? 16.938 4.336 15.789 1 90 153 MET B O 1
ATOM 2460 N N . LYS B 1 154 ? 15.289 3.967 17.25 1 83.25 154 LYS B N 1
ATOM 2461 C CA . LYS B 1 154 ? 16.109 3.17 18.172 1 83.25 154 LYS B CA 1
ATOM 2462 C C . LYS B 1 154 ? 16.266 1.743 17.656 1 83.25 154 LYS B C 1
ATOM 2464 O O . LYS B 1 154 ? 17.375 1.195 17.672 1 83.25 154 LYS B O 1
#

Radius of gyration: 29.23 Å; Cα contacts (8 Å, |Δi|>4): 185; chains: 2; bounding box: 58×84×43 Å

Secondary structure (DSSP, 8-state):
--SS---S-SS--HHHHHHHHHHHHHHHHHHHHHHHHTHHHHHHHHHHHHHHHHHHTT-HHHHHHHHHHHHHHHHHHHHHHHHHHHHHHHHHHHHHHHHHHHHHHHHHHHTTSTTHHHHHHHHHHHHHHHHHHHTTHHHHHHHHHHHHHHHHH-/--SS---S-SS--HHHHHHHHHHHHHHHHHHHHHHHHTHHHHHHHHHHHHHHHHHHTT-HHHHHHHHHHHHHHHHHHHHHHHHHHHHHHHHHHHHHHHHHHHHHHHHHHHTTSTTHHHHHHHHHHHHHHHHHHHTTHHHHHHHHHHHHHHHHH-

Organism: NCBI:txid864142